Protein AF-A0A932F7A0-F1 (afdb_monomer_lite)

Sequence (334 aa):
MNNFLSCELRLVKACESVGEVELGQPLLFQYWSDQLAVFEEPTIFLHEKLVAVGRAPSKHTWEAAGYDLLTWFQWCQLTGIDWRDATEADRQQFADDYAASASDAKTINRKLTIARRFYDFCRNEGWYHRDIGRSREEWRVGNRPLDEDALAHTRTTGTTKEKDPLLRKVGRNVVVRPLQLAQVRKLLNIAGERVESERRGKKKRGAKPTTALFLGHPGSKAAGKPISRSAVQKMFELACRQSGIVEEFEVADLETGKTHIKTVAAHSFHDLRHNCAVLTYHAEKANGNPEPWKIVQVKLGHKSVKVTMDTYLAHVEIFGEKQGLTDIRRLIGL

Foldseek 3Di:
DQDLLQWDKDWDFACPDDDLHHHLAIWIWTHHPPDIDTPPLVSVCLSPVAPPPPVHDDSVVSVLLNVLVSVLSVLCSVVVHDLQRDAVVNLLVQLVVCVVVVHDLVSSLSSSVSSLSSQVVCVVVVNHDYHRNVDWDWDFAQQDPCVVPVCSVVDPGGDTDTDDPSRDDDDDPPPPDPQDLVNLVVVQCVPVQLVLLLVLCCVPPNADQDSASDFDGNPDPGRNHHDDPVNVFVVVFVVQVVVVQWDWDWDQDPVPRDTDIDITHVDTPVVVLLVVLLVQLVVCVVVVNPCSLVVSCVVSVPPDSCCSCVVRVVCNVVPDPDDDDDPVCVVVVD

Radius of gyration: 32.28 Å; chains: 1; bounding box: 67×61×103 Å

Structure (mmCIF, N/CA/C/O backbone):
data_AF-A0A932F7A0-F1
#
_entry.id   AF-A0A932F7A0-F1
#
loop_
_atom_site.group_PDB
_atom_site.id
_atom_site.type_symbol
_atom_site.label_atom_id
_atom_site.label_alt_id
_atom_site.label_comp_id
_atom_site.label_asym_id
_atom_site.label_entity_id
_atom_site.label_seq_id
_atom_site.pdbx_PDB_ins_code
_atom_site.Cartn_x
_atom_site.Cartn_y
_atom_site.Cartn_z
_atom_site.occupancy
_atom_site.B_iso_or_equiv
_atom_site.auth_seq_id
_atom_site.auth_comp_id
_atom_site.auth_asym_id
_atom_site.auth_atom_id
_atom_site.pdbx_PDB_model_num
ATOM 1 N N . MET A 1 1 ? -24.171 9.032 36.810 1.00 61.62 1 MET A N 1
ATOM 2 C CA . MET A 1 1 ? -24.800 8.029 35.924 1.00 61.62 1 MET A CA 1
ATOM 3 C C . MET A 1 1 ? -23.682 7.366 35.155 1.00 61.62 1 MET A C 1
ATOM 5 O O . MET A 1 1 ? -22.874 8.099 34.602 1.00 61.62 1 MET A O 1
ATOM 9 N N . ASN A 1 2 ? -23.623 6.036 35.154 1.00 79.00 2 ASN A N 1
ATOM 10 C CA . ASN A 1 2 ? -22.614 5.291 34.405 1.00 79.00 2 ASN A CA 1
ATOM 11 C C . ASN A 1 2 ? -22.942 5.411 32.916 1.00 79.00 2 ASN A C 1
ATOM 13 O O . ASN A 1 2 ? -23.883 4.790 32.430 1.00 79.00 2 ASN A O 1
ATOM 17 N N . ASN A 1 3 ? -22.232 6.294 32.216 1.00 87.81 3 ASN A N 1
ATOM 18 C CA . ASN A 1 3 ? -22.373 6.483 30.777 1.00 87.81 3 ASN A CA 1
ATOM 19 C C . ASN A 1 3 ? -20.998 6.479 30.098 1.00 87.81 3 ASN A C 1
ATOM 21 O O . ASN A 1 3 ? -19.960 6.430 30.763 1.00 87.81 3 ASN A O 1
ATOM 25 N N . PHE A 1 4 ? -21.006 6.514 28.766 1.00 91.88 4 PHE A N 1
ATOM 26 C CA . PHE A 1 4 ? -19.796 6.500 27.949 1.00 91.88 4 PHE A CA 1
ATOM 27 C C . PHE A 1 4 ? -18.838 7.650 28.297 1.00 91.88 4 PHE A C 1
ATOM 29 O O . PHE A 1 4 ? -17.635 7.431 28.407 1.00 91.88 4 PHE A O 1
ATOM 36 N N . LEU A 1 5 ? -19.353 8.859 28.526 1.00 93.00 5 LEU A N 1
ATOM 37 C CA . LEU A 1 5 ? -18.534 10.041 28.818 1.00 93.00 5 LEU A CA 1
ATOM 38 C C . LEU A 1 5 ? -17.881 9.999 30.205 1.00 93.00 5 LEU A C 1
ATOM 40 O O . LEU A 1 5 ? -16.867 10.653 30.422 1.00 93.00 5 LEU A O 1
ATOM 44 N N . SER A 1 6 ? -18.444 9.235 31.141 1.00 90.81 6 SER A N 1
ATOM 45 C CA . SER A 1 6 ? -17.959 9.142 32.519 1.00 90.81 6 SER A CA 1
ATOM 46 C C . SER A 1 6 ? -17.090 7.910 32.797 1.00 90.81 6 SER A C 1
ATOM 48 O O . SER A 1 6 ? -16.739 7.683 33.954 1.00 90.81 6 SER A O 1
ATOM 50 N N . CYS A 1 7 ? -16.809 7.077 31.790 1.00 92.56 7 CYS A N 1
ATOM 51 C CA . CYS A 1 7 ? -16.018 5.853 31.944 1.00 92.56 7 CYS A CA 1
ATOM 52 C C . CYS A 1 7 ? -14.572 6.032 31.466 1.00 92.56 7 CYS A C 1
ATOM 54 O O . CYS A 1 7 ? -14.290 6.828 30.574 1.00 92.56 7 CYS A O 1
ATOM 56 N N . GLU A 1 8 ? -13.646 5.248 32.008 1.00 92.94 8 GLU A N 1
ATOM 57 C CA . GLU A 1 8 ? -12.323 5.062 31.421 1.00 92.94 8 GLU A CA 1
ATOM 58 C C . GLU A 1 8 ? -12.372 3.898 30.422 1.00 92.94 8 GLU A C 1
ATOM 60 O O . GLU A 1 8 ? -12.792 2.788 30.754 1.00 92.94 8 GLU A O 1
ATOM 65 N N . LEU A 1 9 ? -11.925 4.139 29.190 1.00 93.12 9 LEU A N 1
ATOM 66 C CA . LEU A 1 9 ? -11.851 3.108 28.159 1.00 93.12 9 LEU A CA 1
ATOM 67 C C . LEU A 1 9 ? -10.489 2.429 28.165 1.00 93.12 9 LEU A C 1
ATOM 69 O O . LEU A 1 9 ? -9.454 3.094 28.068 1.00 93.12 9 LEU A O 1
ATOM 73 N N . ARG A 1 10 ? -10.482 1.094 28.183 1.00 93.25 10 ARG A N 1
ATOM 74 C CA . ARG A 1 10 ? -9.251 0.307 28.031 1.00 93.25 10 ARG A CA 1
ATOM 75 C C . ARG A 1 10 ? -9.413 -0.792 26.997 1.00 93.25 10 ARG A C 1
ATOM 77 O O . ARG A 1 10 ? -10.468 -1.411 26.884 1.00 93.25 10 ARG A O 1
ATOM 84 N N . LEU A 1 11 ? -8.329 -1.049 26.271 1.00 93.50 11 LEU A N 1
ATOM 85 C CA . LEU A 1 11 ? -8.202 -2.196 25.382 1.00 93.50 11 LEU A CA 1
ATOM 86 C C . LEU A 1 11 ? -7.403 -3.290 26.086 1.00 93.50 11 LEU A C 1
ATOM 88 O O . LEU A 1 11 ? -6.285 -3.055 26.545 1.00 93.50 11 LEU A O 1
ATOM 92 N N . VAL A 1 12 ? -7.968 -4.490 26.126 1.00 93.00 12 VAL A N 1
ATOM 93 C CA . VAL A 1 12 ? -7.348 -5.694 26.682 1.00 93.00 12 VAL A CA 1
ATOM 94 C C . VAL A 1 12 ? -7.232 -6.732 25.575 1.00 93.00 12 VAL A C 1
ATOM 96 O O . VAL A 1 12 ? -8.111 -6.850 24.726 1.00 93.00 12 VAL A O 1
ATOM 99 N N . LYS A 1 13 ? -6.130 -7.481 25.556 1.00 91.56 13 LYS A N 1
ATOM 100 C CA . LYS A 1 13 ? -5.923 -8.564 24.589 1.00 91.56 13 LYS A CA 1
ATOM 101 C C . LYS A 1 13 ? -6.265 -9.897 25.233 1.00 91.56 13 LYS A C 1
ATOM 103 O O . LYS A 1 13 ? -5.803 -10.165 26.340 1.00 91.56 13 LYS A O 1
ATOM 108 N N . ALA A 1 14 ? -7.008 -10.735 24.520 1.00 89.50 14 ALA A N 1
ATOM 109 C CA . ALA A 1 14 ? -7.288 -12.094 24.962 1.00 89.50 14 ALA A CA 1
ATOM 110 C C . ALA A 1 14 ? -5.982 -12.895 25.114 1.00 89.50 14 ALA A C 1
ATOM 112 O O . ALA A 1 14 ? -5.184 -12.981 24.175 1.00 89.50 14 ALA A O 1
ATOM 113 N N . CYS A 1 15 ? -5.750 -13.455 26.301 1.00 87.88 15 CYS A N 1
ATOM 114 C CA . CYS A 1 15 ? -4.578 -14.278 26.618 1.00 87.88 15 CYS A CA 1
ATOM 115 C C . CYS A 1 15 ? -4.766 -15.764 26.273 1.00 87.88 15 CYS A C 1
ATOM 117 O O . CYS A 1 15 ? -3.782 -16.496 26.191 1.00 87.88 15 CYS A O 1
ATOM 119 N N . GLU A 1 16 ? -6.002 -16.182 26.021 1.00 86.25 16 GLU A N 1
ATOM 120 C CA . GLU A 1 16 ? -6.410 -17.526 25.619 1.00 86.25 16 GLU A CA 1
ATOM 121 C C . GLU A 1 16 ? -7.639 -17.436 24.704 1.00 86.25 16 GLU A C 1
ATOM 123 O O . GLU A 1 16 ? -8.304 -16.398 24.662 1.00 86.25 16 GLU A O 1
ATOM 128 N N . SER A 1 17 ? -7.911 -18.498 23.941 1.00 85.19 17 SER A N 1
ATOM 129 C CA . SER A 1 17 ? -9.148 -18.593 23.162 1.00 85.19 17 SER A CA 1
ATOM 130 C C . SER A 1 17 ? -10.265 -19.134 24.056 1.00 85.19 17 SER A C 1
ATOM 132 O O . SER A 1 17 ? -10.130 -20.228 24.605 1.00 85.19 17 SER A O 1
ATOM 134 N N . VAL A 1 18 ? -11.359 -18.383 24.203 1.00 81.25 18 VAL A N 1
ATOM 135 C CA . VAL A 1 18 ? -12.501 -18.744 25.061 1.00 81.25 18 VAL A CA 1
ATOM 136 C C . VAL A 1 18 ? -13.800 -18.445 24.326 1.00 81.25 18 VAL A C 1
ATOM 138 O O . VAL A 1 18 ? -14.084 -17.294 23.997 1.00 81.25 18 VAL A O 1
ATOM 141 N N . GLY A 1 19 ? -14.607 -19.482 24.087 1.00 83.50 19 GLY A N 1
ATOM 142 C CA . GLY A 1 19 ? -15.845 -19.358 23.317 1.00 83.50 19 GLY A CA 1
ATOM 143 C C . GLY A 1 19 ? -15.566 -18.847 21.903 1.00 83.50 19 GLY A C 1
ATOM 144 O O . GLY A 1 19 ? -14.828 -19.479 21.154 1.00 83.50 19 GLY A O 1
ATOM 145 N N . GLU A 1 20 ? -16.140 -17.695 21.563 1.00 81.00 20 GLU A N 1
ATOM 146 C CA . GLU A 1 20 ? -15.945 -17.018 20.272 1.00 81.00 20 GLU A CA 1
ATOM 147 C C . GLU A 1 20 ? -14.717 -16.087 20.256 1.00 81.00 20 GLU A C 1
ATOM 149 O O . GLU A 1 20 ? -14.352 -15.548 19.215 1.00 81.00 20 GLU A O 1
ATOM 154 N N . VAL A 1 21 ? -14.046 -15.878 21.394 1.00 84.62 21 VAL A N 1
ATOM 155 C CA . VAL A 1 21 ? -12.878 -14.992 21.480 1.00 84.62 21 VAL A CA 1
ATOM 156 C C . VAL A 1 21 ? -11.611 -15.739 21.081 1.00 84.62 21 VAL A C 1
ATOM 158 O O . VAL A 1 21 ? -11.278 -16.771 21.661 1.00 84.62 21 VAL A O 1
ATOM 161 N N . GLU A 1 22 ? -10.858 -15.175 20.136 1.00 86.12 22 GLU A N 1
ATOM 162 C CA . GLU A 1 22 ? -9.590 -15.740 19.665 1.00 86.12 22 GLU A CA 1
ATOM 163 C C . GLU A 1 22 ? -8.367 -15.205 20.422 1.00 86.12 22 GLU A C 1
ATOM 165 O O . GLU A 1 22 ? -8.306 -14.041 20.824 1.00 86.12 22 GLU A O 1
ATOM 170 N N . LEU A 1 23 ? -7.318 -16.026 20.534 1.00 87.56 23 LEU A N 1
ATOM 171 C CA . LEU A 1 23 ? -6.057 -15.649 21.175 1.00 87.56 23 LEU A CA 1
ATOM 172 C C . LEU A 1 23 ? -5.428 -14.391 20.542 1.00 87.56 23 LEU A C 1
ATOM 174 O O . LEU A 1 23 ? -4.914 -14.416 19.414 1.00 87.56 23 LEU A O 1
ATOM 178 N N . GLY A 1 24 ? -5.313 -13.327 21.338 1.00 87.38 24 GLY A N 1
ATOM 179 C CA . GLY A 1 24 ? -4.775 -12.027 20.938 1.00 87.38 24 GLY A CA 1
ATOM 180 C C . GLY A 1 24 ? -5.813 -11.064 20.358 1.00 87.38 24 GLY A C 1
ATOM 181 O O . GLY A 1 24 ? -5.429 -9.985 19.905 1.00 87.38 24 GLY A O 1
ATOM 182 N N . GLN A 1 25 ? -7.099 -11.425 20.366 1.00 90.38 25 GLN A N 1
ATOM 183 C CA . GLN A 1 25 ? -8.187 -10.534 19.978 1.00 90.38 25 GLN A CA 1
ATOM 184 C C . GLN A 1 25 ? -8.231 -9.301 20.901 1.00 90.38 25 GLN A C 1
ATOM 186 O O . GLN A 1 25 ? -8.188 -9.452 22.126 1.00 90.38 25 GLN A O 1
ATOM 191 N N . PRO A 1 26 ? -8.310 -8.081 20.340 1.00 93.00 26 PRO A N 1
ATOM 192 C CA . PRO A 1 26 ? -8.554 -6.873 21.117 1.00 93.00 26 PRO A CA 1
ATOM 193 C C . PRO A 1 26 ? -10.015 -6.809 21.582 1.00 93.00 26 PRO A C 1
ATOM 195 O O . PRO A 1 26 ? -10.937 -6.943 20.781 1.00 93.00 26 PRO A O 1
ATOM 198 N N . LEU A 1 27 ? -10.204 -6.555 22.872 1.00 93.81 27 LEU A N 1
ATOM 199 C CA . LEU A 1 27 ? -11.486 -6.372 23.547 1.00 93.81 27 LEU A CA 1
ATOM 200 C C . LEU A 1 27 ? -11.491 -4.981 24.189 1.00 93.81 27 LEU A C 1
ATOM 202 O O . LEU A 1 27 ? -10.492 -4.594 24.803 1.00 93.81 27 LEU A O 1
ATOM 206 N N . LEU A 1 28 ? -12.580 -4.222 24.052 1.00 95.00 28 LEU A N 1
ATOM 207 C CA . LEU A 1 28 ? -12.715 -2.916 24.700 1.00 95.00 28 LEU A CA 1
ATOM 208 C C . LEU A 1 28 ? -13.597 -3.029 25.942 1.00 95.00 28 LEU A C 1
ATOM 210 O O . LEU A 1 28 ? -14.609 -3.722 25.937 1.00 95.00 28 LEU A O 1
ATOM 214 N N . PHE A 1 29 ? -13.221 -2.309 26.993 1.00 95.38 29 PHE A N 1
ATOM 215 C CA . PHE A 1 29 ? -13.913 -2.291 28.277 1.00 95.38 29 PHE A CA 1
ATOM 216 C C . PHE A 1 29 ? -14.149 -0.858 28.750 1.00 95.38 29 PHE A C 1
ATOM 218 O O . PHE A 1 29 ? -13.314 0.022 28.524 1.00 95.38 29 PHE A O 1
ATOM 225 N N . GLN A 1 30 ? -15.273 -0.664 29.433 1.00 95.19 30 GLN A N 1
ATOM 226 C CA . GLN A 1 30 ? -15.668 0.561 30.115 1.00 95.19 30 GLN A CA 1
ATOM 227 C C . GLN A 1 30 ? -15.483 0.367 31.623 1.00 95.19 30 GLN A C 1
ATOM 229 O O . GLN A 1 30 ? -16.074 -0.537 32.218 1.00 95.19 30 GLN A O 1
ATOM 234 N N . TYR A 1 31 ? -14.646 1.207 32.229 1.00 93.94 31 TYR A N 1
ATOM 235 C CA . TYR A 1 31 ? -14.359 1.208 33.660 1.00 93.94 31 TYR A CA 1
ATOM 236 C C . TYR A 1 31 ? -15.014 2.426 34.312 1.00 93.94 31 TYR A C 1
ATOM 238 O O . TYR A 1 31 ? -14.704 3.565 33.971 1.00 93.94 31 TYR A O 1
ATOM 246 N N . TRP A 1 32 ? -15.885 2.189 35.282 1.00 93.00 32 TRP A N 1
ATOM 247 C CA . TRP A 1 32 ? -16.351 3.196 36.231 1.00 93.00 32 TRP A CA 1
ATOM 248 C C . TRP A 1 32 ? -15.710 2.932 37.596 1.00 93.00 32 TRP A C 1
ATOM 250 O O . TRP A 1 32 ? -15.047 1.916 37.803 1.00 93.00 32 TRP A O 1
ATOM 260 N N . SER A 1 33 ? -15.900 3.845 38.548 1.00 87.56 33 SER A N 1
ATOM 261 C CA . SER A 1 33 ? -15.360 3.693 39.906 1.00 87.56 33 SER A CA 1
ATOM 262 C C . SER A 1 33 ? -15.864 2.440 40.633 1.00 87.56 33 SER A C 1
ATOM 264 O O . SER A 1 33 ? -15.182 1.931 41.515 1.00 87.56 33 SER A O 1
ATOM 266 N N . ASP A 1 34 ? -17.055 1.962 40.280 1.00 89.81 34 ASP A N 1
ATOM 267 C CA . ASP A 1 34 ? -17.793 0.894 40.956 1.00 89.81 34 ASP A CA 1
ATOM 268 C C . ASP A 1 34 ? -18.165 -0.281 40.036 1.00 89.81 34 ASP A C 1
ATOM 270 O O . ASP A 1 34 ? -18.631 -1.315 40.514 1.00 89.81 34 ASP A O 1
ATOM 274 N N . GLN A 1 35 ? -17.955 -0.147 38.725 1.00 90.94 35 GLN A N 1
ATOM 275 C CA . GLN A 1 35 ? -18.424 -1.105 37.730 1.00 90.94 35 GLN A CA 1
ATOM 276 C C . GLN A 1 35 ? -17.414 -1.283 36.594 1.00 90.94 35 GLN A C 1
ATOM 278 O O . GLN A 1 35 ? -16.737 -0.348 36.175 1.00 90.94 35 GLN A O 1
ATOM 283 N N . LEU A 1 36 ? -17.367 -2.497 36.052 1.00 91.69 36 LEU A N 1
ATOM 284 C CA . LEU A 1 36 ? -16.679 -2.838 34.813 1.00 91.69 36 LEU A CA 1
ATOM 285 C C . LEU A 1 36 ? -17.697 -3.458 33.858 1.00 91.69 36 LEU A C 1
ATOM 287 O O . LEU A 1 36 ? -18.417 -4.377 34.249 1.00 91.69 36 LEU A O 1
ATOM 291 N N . ALA A 1 37 ? -17.731 -2.993 32.614 1.00 93.62 37 ALA A N 1
ATOM 292 C CA . ALA A 1 37 ? -18.502 -3.632 31.554 1.00 93.62 37 ALA A CA 1
ATOM 293 C C . ALA A 1 37 ? -17.671 -3.769 30.278 1.00 93.62 37 ALA A C 1
ATOM 295 O O . ALA A 1 37 ? -16.748 -2.992 30.023 1.00 93.62 37 ALA A O 1
ATOM 296 N N . VAL A 1 38 ? -18.005 -4.768 29.464 1.00 92.75 38 VAL A N 1
ATOM 297 C CA . VAL A 1 38 ? -17.485 -4.862 28.098 1.00 92.75 38 VAL A CA 1
ATOM 298 C C . VAL A 1 38 ? -18.098 -3.726 27.286 1.00 92.75 38 VAL A C 1
ATOM 300 O O . VAL A 1 38 ? -19.292 -3.460 27.384 1.00 92.75 38 VAL A O 1
ATOM 303 N N . PHE A 1 39 ? -17.287 -3.063 26.467 1.00 95.38 39 PHE A N 1
ATOM 304 C CA . PHE A 1 39 ? -17.810 -2.182 25.435 1.00 95.38 39 PHE A CA 1
ATOM 305 C C . PHE A 1 39 ? -18.223 -3.057 24.249 1.00 95.38 39 PHE A C 1
ATOM 307 O O . PHE A 1 39 ? -17.388 -3.429 23.416 1.00 95.38 39 PHE A O 1
ATOM 314 N N . GLU A 1 40 ? -19.489 -3.461 24.242 1.00 93.25 40 GLU A N 1
ATOM 315 C CA . GLU A 1 40 ? -19.999 -4.541 23.396 1.00 93.25 40 GLU A CA 1
ATOM 316 C C . GLU A 1 40 ? -19.855 -4.235 21.905 1.00 93.25 40 GLU A C 1
ATOM 318 O O . GLU A 1 40 ? -19.201 -4.993 21.192 1.00 93.25 40 GLU A O 1
ATOM 323 N N . GLU A 1 41 ? -20.377 -3.105 21.426 1.00 95.44 41 GLU A N 1
ATOM 324 C CA . GLU A 1 41 ? -20.475 -2.832 19.989 1.00 95.44 41 GLU A CA 1
ATOM 325 C C . GLU A 1 41 ? -19.102 -2.770 19.297 1.00 95.44 41 GLU A C 1
ATOM 327 O O . GLU A 1 41 ? -18.918 -3.425 18.262 1.00 95.44 41 GLU A O 1
ATOM 332 N N . PRO A 1 42 ? -18.089 -2.062 19.840 1.00 95.06 42 PRO A N 1
ATOM 333 C CA . PRO A 1 42 ? -16.749 -2.076 19.258 1.00 95.06 42 PRO A CA 1
ATOM 334 C C . PRO A 1 42 ? -16.086 -3.450 19.343 1.00 95.06 42 PRO A C 1
ATOM 336 O O . PRO A 1 42 ? -15.339 -3.826 18.440 1.00 95.06 42 PRO A O 1
ATOM 339 N N . THR A 1 43 ? -16.355 -4.208 20.407 1.00 94.25 43 THR A N 1
ATOM 340 C CA . THR A 1 43 ? -15.785 -5.545 20.601 1.00 94.25 43 THR A CA 1
ATOM 341 C C . THR A 1 43 ? -16.357 -6.546 19.593 1.00 94.25 43 THR A C 1
ATOM 343 O O . THR A 1 43 ? -15.591 -7.279 18.963 1.00 94.25 43 THR A O 1
ATOM 346 N N . ILE A 1 44 ? -17.673 -6.516 19.362 1.00 94.31 44 ILE A N 1
ATOM 347 C CA . ILE A 1 44 ? -18.357 -7.325 18.344 1.00 94.31 44 ILE A CA 1
ATOM 348 C C . ILE A 1 44 ? -17.850 -6.952 16.947 1.00 94.31 44 ILE A C 1
ATOM 350 O O . ILE A 1 44 ? -17.482 -7.828 16.165 1.00 94.31 44 ILE A O 1
ATOM 354 N N . PHE A 1 45 ? -17.731 -5.655 16.643 1.00 94.56 45 PHE A N 1
ATOM 355 C CA . PHE A 1 45 ? -17.180 -5.196 15.366 1.00 94.56 45 PHE A CA 1
ATOM 356 C C . PHE A 1 45 ? -15.778 -5.761 15.094 1.00 94.56 45 PHE A C 1
ATOM 358 O O . PHE A 1 45 ? -15.497 -6.241 13.990 1.00 94.56 45 PHE A O 1
ATOM 365 N N . LEU A 1 46 ? -14.887 -5.693 16.090 1.00 92.38 46 LEU A N 1
ATOM 366 C CA . LEU A 1 46 ? -13.523 -6.207 15.973 1.00 92.38 46 LEU A CA 1
ATOM 367 C C . LEU A 1 46 ? -13.528 -7.720 15.730 1.00 92.38 46 LEU A C 1
ATOM 369 O O . LEU A 1 46 ? -12.792 -8.190 14.859 1.00 92.38 46 LEU A O 1
ATOM 373 N N . HIS A 1 47 ? -14.380 -8.462 16.439 1.00 91.12 47 HIS A N 1
ATOM 374 C CA . HIS A 1 47 ? -14.543 -9.895 16.231 1.00 91.12 47 HIS A CA 1
ATOM 375 C C . HIS A 1 47 ? -15.021 -10.198 14.802 1.00 91.12 47 HIS A C 1
ATOM 377 O O . HIS A 1 47 ? -14.298 -10.802 14.008 1.00 91.12 47 HIS A O 1
ATOM 383 N N . GLU A 1 48 ? -16.196 -9.707 14.422 1.00 90.75 48 GLU A N 1
ATOM 384 C CA . GLU A 1 48 ? -16.846 -10.111 13.177 1.00 90.75 48 GLU A CA 1
ATOM 385 C C . GLU A 1 48 ? -16.144 -9.605 11.919 1.00 90.75 48 GLU A C 1
ATOM 387 O O . GLU A 1 48 ? -16.097 -10.299 10.901 1.00 90.75 48 GLU A O 1
ATOM 392 N N . LYS A 1 49 ? -15.647 -8.362 11.935 1.00 89.44 49 LYS A N 1
ATOM 393 C CA . LYS A 1 49 ? -15.163 -7.700 10.711 1.00 89.44 49 LYS A CA 1
ATOM 394 C C . LYS A 1 49 ? -13.656 -7.809 10.520 1.00 89.44 49 LYS A C 1
ATOM 396 O O . LYS A 1 49 ? -13.162 -7.406 9.457 1.00 89.44 49 LYS A O 1
ATOM 401 N N . LEU A 1 50 ? -12.922 -8.321 11.511 1.00 85.25 50 LEU A N 1
ATOM 402 C CA . LEU A 1 50 ? -11.467 -8.483 11.437 1.00 85.25 50 LEU A CA 1
ATOM 403 C C . LEU A 1 50 ? -10.981 -9.874 11.849 1.00 85.25 50 LEU A C 1
ATO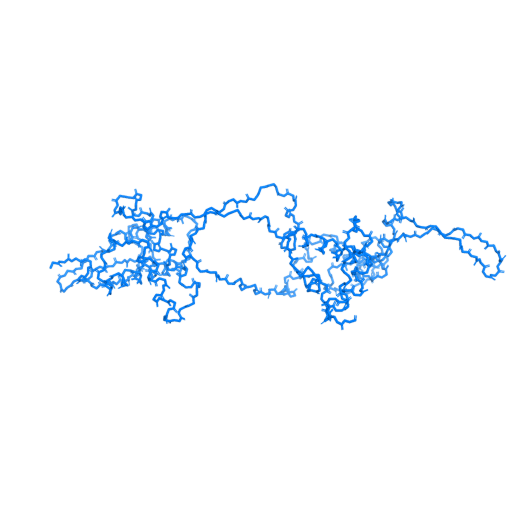M 405 O O . LEU A 1 50 ? -10.087 -10.388 11.176 1.00 85.25 50 LEU A O 1
ATOM 409 N N . VAL A 1 51 ? -11.525 -10.467 12.916 1.00 83.31 51 VAL A N 1
ATOM 410 C CA . VAL A 1 51 ? -11.040 -11.748 13.460 1.00 83.31 51 VAL A CA 1
ATOM 411 C C . VAL A 1 51 ? -11.697 -12.940 12.760 1.00 83.31 51 VAL A C 1
ATOM 413 O O . VAL A 1 51 ? -10.990 -13.771 12.197 1.00 83.31 51 VAL A O 1
ATOM 416 N N . ALA A 1 52 ? -13.030 -12.991 12.711 1.00 81.31 52 ALA A N 1
ATOM 417 C CA . ALA A 1 52 ? -13.797 -14.127 12.188 1.00 81.31 52 ALA A CA 1
ATOM 418 C C . ALA A 1 52 ? -13.744 -14.277 10.652 1.00 81.31 52 ALA A C 1
ATOM 420 O O . ALA A 1 52 ? -14.137 -15.300 10.089 1.00 81.31 52 ALA A O 1
ATOM 421 N N . VAL A 1 53 ? -13.251 -13.266 9.929 1.00 76.25 53 VAL A N 1
ATOM 422 C CA . VAL A 1 53 ? -13.179 -13.303 8.462 1.00 76.25 53 VAL A CA 1
ATOM 423 C C . VAL A 1 53 ? -12.022 -14.205 8.025 1.00 76.25 53 VAL A C 1
ATOM 425 O O . VAL A 1 53 ? -10.868 -13.832 8.181 1.00 76.25 53 VAL A O 1
ATOM 428 N N . GLY A 1 54 ? -12.299 -15.339 7.368 1.00 50.59 54 GLY A N 1
ATOM 429 C CA . GLY A 1 54 ? -11.305 -16.363 6.969 1.00 50.59 54 GLY A CA 1
ATOM 430 C C . GLY A 1 54 ? -10.137 -15.930 6.054 1.00 50.59 54 GLY A C 1
ATOM 431 O O . GLY A 1 54 ? -9.285 -16.744 5.712 1.00 50.59 54 GLY A O 1
ATOM 432 N N . ARG A 1 55 ? -10.054 -14.651 5.663 1.00 54.19 55 ARG A N 1
ATOM 433 C CA . ARG A 1 55 ? -8.864 -14.017 5.054 1.00 54.19 55 ARG A CA 1
ATOM 434 C C . ARG A 1 55 ? -8.102 -13.140 6.064 1.00 54.19 55 ARG A C 1
ATOM 436 O O . ARG A 1 55 ? -7.519 -12.132 5.667 1.00 54.19 55 ARG A O 1
ATOM 443 N N . ALA A 1 56 ? -8.192 -13.476 7.351 1.00 55.00 56 ALA A N 1
ATOM 444 C CA . ALA A 1 56 ? -7.957 -12.557 8.457 1.00 55.00 56 ALA A CA 1
ATOM 445 C C . ALA A 1 56 ? -6.599 -11.830 8.373 1.00 55.00 56 ALA A C 1
ATOM 447 O O . ALA A 1 56 ? -5.569 -12.445 8.073 1.00 55.00 56 ALA A O 1
ATOM 448 N N . PRO A 1 57 ? -6.573 -10.519 8.666 1.00 58.62 57 PRO A N 1
ATOM 449 C CA . PRO A 1 57 ? -5.345 -9.777 8.910 1.00 58.62 57 PRO A CA 1
ATOM 450 C C . PRO A 1 57 ? -4.522 -10.389 10.056 1.00 58.62 57 PRO A C 1
ATOM 452 O O . PRO A 1 57 ? -5.056 -11.086 10.911 1.00 58.62 57 PRO A O 1
ATOM 455 N N . SER A 1 58 ? -3.215 -10.120 10.112 1.00 78.38 58 SER A N 1
ATOM 456 C CA . SER A 1 58 ? -2.370 -10.626 11.205 1.00 78.38 58 SER A CA 1
ATOM 457 C C . SER A 1 58 ? -2.829 -10.099 12.575 1.00 78.38 58 SER A C 1
ATOM 459 O O . SER A 1 58 ? -3.444 -9.034 12.646 1.00 78.38 58 SER A O 1
ATOM 461 N N . LYS A 1 59 ? -2.446 -10.767 13.676 1.00 84.75 59 LYS A N 1
ATOM 462 C CA . LYS A 1 59 ? -2.707 -10.295 15.058 1.00 84.75 59 LYS A CA 1
ATOM 463 C C . LYS A 1 59 ? -2.314 -8.827 15.271 1.00 84.75 59 LYS A C 1
ATOM 465 O O . LYS A 1 59 ? -3.029 -8.074 15.921 1.00 84.75 59 LYS A O 1
ATOM 470 N N . HIS A 1 60 ? -1.223 -8.396 14.634 1.00 81.62 60 HIS A N 1
ATOM 471 C CA . HIS A 1 60 ? -0.788 -6.999 14.641 1.00 81.62 60 HIS A CA 1
ATOM 472 C C . HIS A 1 60 ? -1.819 -6.061 13.991 1.00 81.62 60 HIS A C 1
ATOM 474 O O . HIS A 1 60 ? -1.981 -4.924 14.419 1.00 81.62 60 HIS A O 1
ATOM 480 N N . THR A 1 61 ? -2.506 -6.483 12.931 1.00 84.81 61 THR A N 1
ATOM 481 C CA . THR A 1 61 ? -3.564 -5.670 12.316 1.00 84.81 61 THR A CA 1
ATOM 482 C C . THR A 1 61 ? -4.822 -5.614 13.181 1.00 84.81 61 THR A C 1
ATOM 484 O O . THR A 1 61 ? -5.439 -4.553 13.238 1.00 84.81 61 THR A O 1
ATOM 487 N N . TRP A 1 62 ? -5.178 -6.697 13.881 1.00 89.56 62 TRP A N 1
ATOM 488 C CA . TRP A 1 62 ? -6.272 -6.665 14.860 1.00 89.56 62 TRP A CA 1
ATOM 489 C C . TRP A 1 62 ? -5.981 -5.647 15.961 1.00 89.56 62 TRP A C 1
ATOM 491 O O . TRP A 1 62 ? -6.759 -4.722 16.170 1.00 89.56 62 TRP A O 1
ATOM 501 N N . GLU A 1 63 ? -4.812 -5.760 16.592 1.00 89.38 63 GLU A N 1
ATOM 502 C CA . GLU A 1 63 ? -4.356 -4.849 17.644 1.00 89.38 63 GLU A CA 1
ATOM 503 C C . GLU A 1 63 ? -4.329 -3.392 17.165 1.00 89.38 63 GLU A C 1
ATOM 505 O O . GLU A 1 63 ? -4.864 -2.500 17.820 1.00 89.38 63 GLU A O 1
ATOM 510 N N . ALA A 1 64 ? -3.776 -3.157 15.975 1.00 86.75 64 ALA A N 1
ATOM 511 C CA . ALA A 1 64 ? -3.720 -1.841 15.360 1.00 86.75 64 ALA A CA 1
ATOM 512 C C . ALA A 1 64 ? -5.118 -1.224 15.158 1.00 86.75 64 ALA A C 1
ATOM 514 O O . ALA A 1 64 ? -5.291 -0.031 15.410 1.00 86.75 64 ALA A O 1
ATOM 515 N N . ALA A 1 65 ? -6.105 -2.021 14.737 1.00 90.88 65 ALA A N 1
ATOM 516 C CA . ALA A 1 65 ? -7.488 -1.580 14.571 1.00 90.88 65 ALA A CA 1
ATOM 517 C C . ALA A 1 65 ? -8.186 -1.312 15.912 1.00 90.88 65 ALA A C 1
ATOM 519 O O . ALA A 1 65 ? -8.891 -0.313 16.041 1.00 90.88 65 ALA A O 1
ATOM 520 N N . GLY A 1 66 ? -7.953 -2.160 16.918 1.00 93.12 66 GLY A N 1
ATOM 521 C CA . GLY A 1 66 ? -8.485 -1.958 18.264 1.00 93.12 66 GLY A CA 1
ATOM 522 C C . GLY A 1 66 ? -7.972 -0.662 18.896 1.00 93.12 66 GLY A C 1
ATOM 523 O O . GLY A 1 66 ? -8.766 0.133 19.394 1.00 93.12 66 GLY A O 1
ATOM 524 N N . TYR A 1 67 ? -6.665 -0.391 18.807 1.00 91.31 67 TYR A N 1
ATOM 525 C CA . TYR A 1 67 ? -6.101 0.872 19.294 1.00 91.31 67 TYR A CA 1
ATOM 526 C C . TYR A 1 67 ? -6.614 2.084 18.524 1.00 91.31 67 TYR A C 1
ATOM 528 O O . TYR A 1 67 ? -6.812 3.141 19.118 1.00 91.31 67 TYR A O 1
ATOM 536 N N . ASP A 1 68 ? -6.832 1.966 17.216 1.00 91.56 68 ASP A N 1
ATOM 537 C CA . ASP A 1 68 ? -7.389 3.063 16.427 1.00 91.56 68 ASP A CA 1
ATOM 538 C C . ASP A 1 68 ? -8.832 3.395 16.821 1.00 91.56 68 ASP A C 1
ATOM 540 O O . ASP A 1 68 ? -9.163 4.576 16.910 1.00 91.56 68 ASP A O 1
ATOM 544 N N . LEU A 1 69 ? -9.659 2.387 17.117 1.00 95.12 69 LEU A N 1
ATOM 545 C CA . LEU A 1 69 ? -10.998 2.606 17.666 1.00 95.12 69 LEU A CA 1
ATOM 546 C C . LEU A 1 69 ? -10.951 3.200 19.070 1.00 95.12 69 LEU A C 1
ATOM 548 O O . LEU A 1 69 ? -11.637 4.184 19.327 1.00 95.12 69 LEU A O 1
ATOM 552 N N . LEU A 1 70 ? -10.109 2.660 19.956 1.00 93.06 70 LEU A N 1
ATOM 553 C CA . LEU A 1 70 ? -9.919 3.222 21.294 1.00 93.06 70 LEU A CA 1
ATOM 554 C C . LEU A 1 70 ? -9.530 4.704 21.215 1.00 93.06 70 LEU A C 1
ATOM 556 O O . LEU A 1 70 ? -10.098 5.529 21.919 1.00 93.06 70 LEU A O 1
ATOM 560 N N . THR A 1 71 ? -8.612 5.037 20.305 1.00 91.50 71 THR A N 1
ATOM 561 C CA . THR A 1 71 ? -8.169 6.414 20.060 1.00 91.50 71 THR A CA 1
ATOM 562 C C . THR A 1 71 ? -9.335 7.324 19.663 1.00 91.50 71 THR A C 1
ATOM 564 O O . THR A 1 71 ? -9.446 8.441 20.160 1.00 91.50 71 THR A O 1
ATOM 567 N N . TRP A 1 72 ? -10.187 6.857 18.747 1.00 93.44 72 TRP A N 1
ATOM 568 C CA . TRP A 1 72 ? -11.368 7.592 18.304 1.00 93.44 72 TRP A CA 1
ATOM 569 C C . TRP A 1 72 ? -12.336 7.841 19.467 1.00 93.44 72 TRP A C 1
ATOM 571 O O . TRP A 1 72 ? -12.722 8.980 19.705 1.00 93.44 72 TRP A O 1
ATOM 581 N N . PHE A 1 73 ? -12.663 6.808 20.249 1.00 96.06 73 PHE A N 1
ATOM 582 C CA . PHE A 1 73 ? -13.575 6.960 21.382 1.00 96.06 73 PHE A CA 1
ATOM 583 C C . PHE A 1 73 ? -13.015 7.855 22.486 1.00 96.06 73 PHE A C 1
ATOM 585 O O . PHE A 1 73 ? -13.752 8.666 23.032 1.00 96.06 73 PHE A O 1
ATOM 592 N N . GLN A 1 74 ? -11.719 7.761 22.786 1.00 88.75 74 GLN A N 1
ATOM 593 C CA . GLN A 1 74 ? -11.069 8.664 23.736 1.00 88.75 74 GLN A CA 1
ATOM 594 C C . GLN A 1 74 ? -11.135 10.116 23.257 1.00 88.75 74 GLN A C 1
ATOM 596 O O . GLN A 1 74 ? -11.380 11.013 24.056 1.00 88.75 74 GLN A O 1
ATOM 601 N N . TRP A 1 75 ? -10.976 10.363 21.955 1.00 93.19 75 TRP A N 1
ATOM 602 C CA . TRP A 1 75 ? -11.179 11.700 21.404 1.00 93.19 75 TRP A CA 1
ATOM 603 C C . TRP A 1 75 ? -12.638 12.169 21.531 1.00 93.19 75 TRP A C 1
ATOM 605 O O . TRP A 1 75 ? -12.866 13.312 21.925 1.00 93.19 75 TRP A O 1
ATOM 615 N N . CYS A 1 76 ? -13.626 11.294 21.302 1.00 92.81 76 CYS A N 1
ATOM 616 C CA . CYS A 1 76 ? -15.037 11.607 21.566 1.00 92.81 76 CYS A CA 1
ATOM 617 C C . CYS A 1 76 ? -15.267 11.970 23.045 1.00 92.81 76 CYS A C 1
ATOM 619 O O . CYS A 1 76 ? -15.911 12.972 23.339 1.00 92.81 76 CYS A O 1
ATOM 621 N N . GLN A 1 77 ? -14.677 11.224 23.986 1.00 91.81 77 GLN A N 1
ATOM 622 C CA . GLN A 1 77 ? -14.764 11.536 25.418 1.00 91.81 77 GLN A CA 1
ATOM 623 C C . GLN A 1 77 ? -14.129 12.892 25.756 1.00 91.81 77 GLN A C 1
ATOM 625 O O . GLN A 1 77 ? -14.730 13.685 26.476 1.00 91.81 77 GLN A O 1
ATOM 630 N N . LEU A 1 78 ? -12.945 13.183 25.207 1.00 88.69 78 LEU A N 1
ATOM 631 C CA . LEU A 1 78 ? -12.240 14.455 25.416 1.00 88.69 78 LEU A CA 1
ATOM 632 C C . LEU A 1 78 ? -13.020 15.660 24.875 1.00 88.69 78 LEU A C 1
ATOM 634 O O . LEU A 1 78 ? -12.944 16.745 25.445 1.00 88.69 78 LEU A O 1
ATOM 638 N N . THR A 1 79 ? -13.767 15.469 23.790 1.00 88.88 79 THR A N 1
ATOM 639 C CA . THR A 1 79 ? -14.608 16.503 23.169 1.00 88.88 79 THR A CA 1
ATOM 640 C C . THR A 1 79 ? -16.028 16.547 23.738 1.00 88.88 79 THR A C 1
ATOM 642 O O . THR A 1 79 ? -16.802 17.432 23.379 1.00 88.88 79 THR A O 1
ATOM 645 N N . GLY A 1 80 ? -16.372 15.640 24.660 1.00 93.56 80 GLY A N 1
ATOM 646 C CA . GLY A 1 80 ? -17.690 15.575 25.294 1.00 93.56 80 GLY A CA 1
ATOM 647 C C . GLY A 1 80 ? -18.800 15.043 24.383 1.00 93.56 80 GLY A C 1
ATOM 648 O O . GLY A 1 80 ? -19.972 15.316 24.630 1.00 93.56 80 GLY A O 1
ATOM 649 N N . ILE A 1 81 ? -18.446 14.301 23.335 1.00 95.31 81 ILE A N 1
ATOM 650 C CA . ILE A 1 81 ? -19.371 13.767 22.333 1.00 95.31 81 ILE A CA 1
ATOM 651 C C . ILE A 1 81 ? -19.649 12.297 22.648 1.00 95.31 81 ILE A C 1
ATOM 653 O O . ILE A 1 81 ? -18.724 11.486 22.727 1.00 95.31 81 ILE A O 1
ATOM 657 N N . ASP A 1 82 ? -20.921 11.924 22.816 1.00 95.38 82 ASP A N 1
ATOM 658 C CA . ASP A 1 82 ? -21.283 10.505 22.854 1.00 95.38 82 ASP A CA 1
ATOM 659 C C . ASP A 1 82 ? -21.053 9.899 21.466 1.00 95.38 82 ASP A C 1
ATOM 661 O O . ASP A 1 82 ? -21.448 10.469 20.447 1.00 95.38 82 ASP A O 1
ATOM 665 N N . TRP A 1 83 ? -20.414 8.733 21.406 1.00 95.44 83 TRP A N 1
ATOM 666 C CA . TRP A 1 83 ? -20.103 8.089 20.134 1.00 95.44 83 TRP A CA 1
ATOM 667 C C . TRP A 1 83 ? -21.357 7.823 19.284 1.00 95.44 83 TRP A C 1
ATOM 669 O O . TRP A 1 83 ? -21.276 7.847 18.059 1.00 95.44 83 TRP A O 1
ATOM 679 N N . ARG A 1 84 ? -22.535 7.624 19.892 1.00 95.06 84 ARG A N 1
ATOM 680 C CA . ARG A 1 84 ? -23.795 7.443 19.147 1.00 95.06 84 ARG A CA 1
ATOM 681 C C . ARG A 1 84 ? -24.290 8.726 18.481 1.00 95.06 84 ARG A C 1
ATOM 683 O O . ARG A 1 84 ? -25.034 8.655 17.501 1.00 95.06 84 ARG A O 1
ATOM 690 N N . ASP A 1 85 ? -23.857 9.877 18.982 1.00 95.62 85 ASP A N 1
ATOM 691 C CA . ASP A 1 85 ? -24.206 11.199 18.466 1.00 95.62 85 ASP A CA 1
ATOM 692 C C . ASP A 1 85 ? -23.137 11.805 17.553 1.00 95.62 85 ASP A C 1
ATOM 694 O O . ASP A 1 85 ? -23.409 12.809 16.898 1.00 95.62 85 ASP A O 1
ATOM 698 N N . ALA A 1 86 ? -21.969 11.169 17.439 1.00 96.25 86 ALA A N 1
ATOM 699 C CA . ALA A 1 86 ? -20.899 11.629 16.568 1.00 96.25 86 ALA A CA 1
ATOM 700 C C . ALA A 1 86 ? -21.331 11.698 15.091 1.00 96.25 86 ALA A C 1
ATOM 702 O O . ALA A 1 86 ? -22.017 10.812 14.562 1.00 96.25 86 ALA A O 1
ATOM 703 N N . THR A 1 87 ? -20.872 12.742 14.412 1.00 95.88 87 THR A N 1
ATOM 704 C CA . THR A 1 87 ? -21.185 13.085 13.023 1.00 95.88 87 THR A CA 1
ATOM 705 C C . THR A 1 87 ? -19.952 13.035 12.122 1.00 95.88 87 THR A C 1
ATOM 707 O O . THR A 1 87 ? -18.809 12.917 12.574 1.00 95.88 87 THR A O 1
ATOM 710 N N . GLU A 1 88 ? -20.163 13.126 10.810 1.00 93.25 88 GLU A N 1
ATOM 711 C CA . GLU A 1 88 ? -19.069 13.208 9.837 1.00 93.25 88 GLU A CA 1
ATOM 712 C C . GLU A 1 88 ? -18.210 14.471 10.053 1.00 93.25 88 GLU A C 1
ATOM 714 O O . GLU A 1 88 ? -17.000 14.435 9.823 1.00 93.25 88 GLU A O 1
ATOM 719 N N . ALA A 1 89 ? -18.803 15.557 10.566 1.00 93.75 89 ALA A N 1
ATOM 720 C CA . ALA A 1 89 ? -18.078 16.767 10.953 1.00 93.75 89 ALA A CA 1
ATOM 721 C C . ALA A 1 89 ? -17.119 16.508 12.126 1.00 93.75 89 ALA A C 1
ATOM 723 O O . ALA A 1 89 ? -15.972 16.949 12.088 1.00 93.75 89 ALA A O 1
ATOM 724 N N . ASP A 1 90 ? -17.537 15.711 13.111 1.00 96.06 90 ASP A N 1
ATOM 725 C CA . ASP A 1 90 ? -16.674 15.310 14.228 1.00 96.06 90 ASP A CA 1
ATOM 726 C C . ASP A 1 90 ? -15.531 14.414 13.735 1.00 96.06 90 ASP A C 1
ATOM 728 O O . ASP A 1 90 ? -14.379 14.559 14.145 1.00 96.06 90 ASP A O 1
ATOM 732 N N . ARG A 1 91 ? -15.813 13.530 12.767 1.00 94.94 91 ARG A N 1
ATOM 733 C CA . ARG A 1 91 ? -14.780 12.711 12.115 1.00 94.94 91 ARG A CA 1
ATOM 734 C C . ARG A 1 91 ? -13.747 13.567 11.374 1.00 94.94 91 ARG A C 1
ATOM 736 O O . ARG A 1 91 ? -12.557 13.239 11.398 1.00 94.94 91 ARG A O 1
ATOM 743 N N . GLN A 1 92 ? -14.182 14.656 10.742 1.00 93.94 92 GLN A N 1
ATOM 744 C CA . GLN A 1 92 ? -13.291 15.636 10.125 1.00 93.94 92 GLN A CA 1
ATOM 745 C C . GLN A 1 92 ? -12.468 16.390 11.180 1.00 93.94 92 GLN A C 1
ATOM 747 O O . GLN A 1 92 ? -11.248 16.464 11.041 1.00 93.94 92 GLN A O 1
ATOM 752 N N . GLN A 1 93 ? -13.089 16.860 12.265 1.00 92.25 93 GLN A N 1
ATOM 753 C CA . GLN A 1 93 ? -12.385 17.567 13.341 1.00 92.25 93 GLN A CA 1
ATOM 754 C C . GLN A 1 93 ? -11.296 16.693 13.978 1.00 92.25 93 GLN A C 1
ATOM 756 O O . GLN A 1 93 ? -10.159 17.131 14.131 1.00 92.25 93 GLN A O 1
ATOM 761 N N . PHE A 1 94 ? -11.589 15.416 14.235 1.00 92.31 94 PHE A N 1
ATOM 762 C CA . PHE A 1 94 ? -10.591 14.440 14.674 1.00 92.31 94 PHE A CA 1
ATOM 763 C C . PHE A 1 94 ? -9.396 14.342 13.716 1.00 92.31 94 PHE A C 1
ATOM 765 O O . PHE A 1 94 ? -8.244 14.270 14.147 1.00 92.31 94 PHE A O 1
ATOM 772 N N . ALA A 1 95 ? -9.645 14.345 12.401 1.00 90.75 95 ALA A N 1
ATOM 773 C CA . ALA A 1 95 ? -8.579 14.311 11.404 1.00 90.75 95 ALA A CA 1
ATOM 774 C C . ALA A 1 95 ? -7.689 15.559 11.456 1.00 90.75 95 ALA A C 1
ATOM 776 O O . ALA A 1 95 ? -6.497 15.466 11.144 1.00 90.75 95 ALA A O 1
ATOM 777 N N . ASP A 1 96 ? -8.266 16.717 11.766 1.00 88.25 96 ASP A N 1
ATOM 778 C CA . ASP A 1 96 ? -7.574 18.002 11.824 1.00 88.25 96 ASP A CA 1
ATOM 779 C C . ASP A 1 96 ? -6.784 18.163 13.126 1.00 88.25 96 ASP A C 1
ATOM 781 O O . ASP A 1 96 ? -5.610 18.534 13.067 1.00 88.25 96 ASP A O 1
ATOM 785 N N . ASP A 1 97 ? -7.332 17.737 14.265 1.00 84.00 97 ASP A N 1
ATOM 786 C CA . ASP A 1 97 ? -6.624 17.711 15.552 1.00 84.00 97 ASP A CA 1
ATOM 787 C C . ASP A 1 97 ? -5.387 16.798 15.499 1.00 84.00 97 ASP A C 1
ATOM 789 O O . ASP A 1 97 ? -4.300 17.146 15.971 1.00 84.00 97 ASP A O 1
ATOM 793 N N . TYR A 1 98 ? -5.510 15.629 14.859 1.00 83.94 98 TYR A N 1
ATOM 794 C CA . TYR A 1 98 ? -4.374 14.725 14.656 1.00 83.94 98 TYR A CA 1
ATOM 795 C C . TYR A 1 98 ? -3.340 15.269 13.667 1.00 83.94 98 TYR A C 1
ATOM 797 O O . TYR A 1 98 ? -2.144 15.002 13.805 1.00 83.94 98 TYR A O 1
ATOM 805 N N . ALA A 1 99 ? -3.771 16.025 12.658 1.00 80.81 99 ALA A N 1
ATOM 806 C CA . ALA A 1 99 ? -2.835 16.694 11.764 1.00 80.81 99 ALA A CA 1
ATOM 807 C C . ALA A 1 99 ? -2.075 17.813 12.496 1.00 80.81 99 ALA A C 1
ATOM 809 O O . ALA A 1 99 ? -0.868 17.956 12.297 1.00 80.81 99 ALA A O 1
ATOM 810 N N . ALA A 1 100 ? -2.750 18.549 13.384 1.00 74.94 100 ALA A N 1
ATOM 811 C CA . ALA A 1 100 ? -2.141 19.583 14.216 1.00 74.94 100 ALA A CA 1
ATOM 812 C C . ALA A 1 100 ? -1.104 19.015 15.203 1.00 74.94 100 ALA A C 1
ATOM 814 O O . ALA A 1 100 ? -0.102 19.671 15.478 1.00 74.94 100 ALA A O 1
ATOM 815 N N . SER A 1 101 ? -1.276 17.772 15.668 1.00 69.00 101 SER A N 1
ATOM 816 C CA . SER A 1 101 ? -0.299 17.068 16.517 1.00 69.00 101 SER A CA 1
ATOM 817 C C . SER A 1 101 ? 0.879 16.436 15.756 1.00 69.00 101 SER A C 1
ATOM 819 O O . SER A 1 101 ? 1.618 15.627 16.318 1.00 69.00 101 SER A O 1
ATOM 821 N N . ALA A 1 102 ? 1.079 16.803 14.484 1.00 70.12 102 ALA A N 1
ATOM 822 C CA . ALA A 1 102 ? 2.137 16.296 13.605 1.00 70.12 102 ALA A CA 1
ATOM 823 C C . ALA A 1 102 ? 2.083 14.776 13.330 1.00 70.12 102 ALA A C 1
ATOM 825 O O . ALA A 1 102 ? 3.100 14.158 13.005 1.00 70.12 102 ALA A O 1
ATOM 826 N N . SER A 1 103 ? 0.897 14.161 13.408 1.00 76.44 103 SER A N 1
ATOM 827 C CA . SER A 1 103 ? 0.719 12.760 13.013 1.00 76.44 103 SER A CA 1
ATOM 828 C C . SER A 1 103 ? 0.829 12.581 11.496 1.00 76.44 103 SER A C 1
ATOM 830 O O . SER A 1 103 ? 0.369 13.410 10.709 1.00 76.44 103 SER A O 1
ATOM 832 N N . ASP A 1 104 ? 1.398 11.458 11.054 1.00 83.19 104 ASP A N 1
ATOM 833 C CA . ASP A 1 104 ? 1.528 11.185 9.626 1.00 83.19 104 ASP A CA 1
ATOM 834 C C . ASP A 1 104 ? 0.165 10.890 8.963 1.00 83.19 104 ASP A C 1
ATOM 836 O O . ASP A 1 104 ? -0.724 10.250 9.535 1.00 83.19 104 ASP A O 1
ATOM 840 N N . ALA A 1 105 ? 0.009 11.316 7.706 1.00 86.19 105 ALA A N 1
ATOM 841 C CA . ALA A 1 105 ? -1.244 11.180 6.963 1.00 86.19 105 ALA A CA 1
ATOM 842 C C . ALA A 1 105 ? -1.709 9.720 6.791 1.00 86.19 105 ALA A C 1
ATOM 844 O O . ALA A 1 105 ? -2.907 9.465 6.667 1.00 86.19 105 ALA A O 1
ATOM 845 N N . LYS A 1 106 ? -0.792 8.743 6.793 1.00 85.06 106 LYS A N 1
ATOM 846 C CA . LYS A 1 106 ? -1.143 7.320 6.690 1.00 85.06 106 LYS A CA 1
ATOM 847 C C . LYS A 1 106 ? -1.755 6.819 8.000 1.00 85.06 106 LYS A C 1
ATOM 849 O O . LYS A 1 106 ? -2.721 6.060 7.949 1.00 85.06 106 LYS A O 1
ATOM 854 N N . THR A 1 107 ? -1.241 7.259 9.143 1.00 82.94 107 THR A N 1
ATOM 855 C CA . THR A 1 107 ? -1.802 6.970 10.467 1.00 82.94 107 THR A CA 1
ATOM 856 C C . THR A 1 107 ? -3.178 7.603 10.635 1.00 82.94 107 THR A C 1
ATOM 858 O O . THR A 1 107 ? -4.105 6.901 11.038 1.00 82.94 107 THR A O 1
ATOM 861 N N . ILE A 1 108 ? -3.348 8.869 10.238 1.00 88.19 108 ILE A N 1
ATOM 862 C CA . ILE A 1 108 ? -4.655 9.549 10.250 1.00 88.19 108 ILE A CA 1
ATOM 863 C C . ILE A 1 108 ? -5.663 8.774 9.392 1.00 88.19 108 ILE A C 1
ATOM 865 O O . ILE A 1 108 ? -6.722 8.380 9.875 1.00 88.19 108 ILE A O 1
ATOM 869 N N . ASN A 1 109 ? -5.300 8.455 8.146 1.00 92.50 109 ASN A N 1
ATOM 870 C CA . ASN A 1 109 ? -6.168 7.705 7.237 1.00 92.50 109 ASN A CA 1
ATOM 871 C C . ASN A 1 109 ? -6.566 6.332 7.788 1.00 92.50 109 ASN A C 1
ATOM 873 O O . ASN A 1 109 ? -7.704 5.902 7.603 1.00 92.50 109 ASN A O 1
ATOM 877 N N . ARG A 1 110 ? -5.641 5.634 8.457 1.00 90.62 110 ARG A N 1
ATOM 878 C CA . ARG A 1 110 ? -5.908 4.331 9.080 1.00 90.62 110 ARG A CA 1
ATOM 879 C C . ARG A 1 110 ? -6.974 4.452 10.175 1.00 90.62 110 ARG A C 1
ATOM 881 O O . ARG A 1 110 ? -7.944 3.695 10.143 1.00 90.62 110 ARG A O 1
ATOM 888 N N . LYS A 1 111 ? -6.846 5.453 11.055 1.00 92.25 111 LYS A N 1
ATOM 889 C CA . LYS A 1 111 ? -7.815 5.750 12.123 1.00 92.25 111 LYS A CA 1
ATOM 890 C C . LYS A 1 111 ? -9.186 6.148 11.567 1.00 92.25 111 LYS A C 1
ATOM 892 O O . LYS A 1 111 ? -10.196 5.568 11.953 1.00 92.25 111 LYS A O 1
ATOM 897 N N . LEU A 1 112 ? -9.225 7.048 10.584 1.00 94.00 112 LEU A N 1
ATOM 898 C CA . LEU A 1 112 ? -10.471 7.460 9.921 1.00 94.00 112 LEU A CA 1
ATOM 899 C C . LEU A 1 112 ? -11.192 6.294 9.241 1.00 94.00 112 LEU A C 1
ATOM 901 O O . LEU A 1 112 ? -12.419 6.203 9.292 1.00 94.00 112 LEU A O 1
ATOM 905 N N . THR A 1 113 ? -10.425 5.400 8.614 1.00 93.06 113 THR A N 1
ATOM 906 C CA . THR A 1 113 ? -10.968 4.224 7.931 1.00 93.06 113 THR A CA 1
ATOM 907 C C . THR A 1 113 ? -11.594 3.253 8.925 1.00 93.06 113 THR A C 1
ATOM 909 O O . THR A 1 113 ? -12.681 2.744 8.656 1.00 93.06 113 THR A O 1
ATOM 912 N N . ILE A 1 114 ? -10.943 2.976 10.064 1.00 94.12 114 ILE A N 1
ATOM 913 C CA . ILE A 1 114 ? -11.518 2.040 11.036 1.00 94.12 114 ILE A CA 1
ATOM 914 C C . ILE A 1 114 ? -12.762 2.620 11.709 1.00 94.12 114 ILE A C 1
ATOM 916 O O . ILE A 1 114 ? -13.752 1.904 11.819 1.00 94.12 114 ILE A O 1
ATOM 920 N N . ALA A 1 115 ? -12.741 3.910 12.070 1.00 95.38 115 ALA A N 1
ATOM 921 C CA . ALA A 1 115 ? -13.884 4.584 12.679 1.00 95.38 115 ALA A CA 1
ATOM 922 C C . ALA A 1 115 ? -15.092 4.526 11.740 1.00 95.38 115 ALA A C 1
ATOM 924 O O . ALA A 1 115 ? -16.166 4.076 12.126 1.00 95.38 115 ALA A O 1
ATOM 925 N N . ARG A 1 116 ? -14.893 4.858 10.459 1.00 94.38 116 ARG A N 1
ATOM 926 C CA . ARG A 1 116 ? -15.949 4.742 9.452 1.00 94.38 116 ARG A CA 1
ATOM 927 C C . ARG A 1 116 ? -16.482 3.317 9.315 1.00 94.38 116 ARG A C 1
ATOM 929 O O . ARG A 1 116 ? -17.692 3.131 9.315 1.00 94.38 116 ARG A O 1
ATOM 936 N N . ARG A 1 117 ? -15.604 2.311 9.206 1.00 93.81 117 ARG A N 1
ATOM 937 C CA . ARG A 1 117 ? -16.028 0.902 9.090 1.00 93.81 117 ARG A CA 1
ATOM 938 C C . ARG A 1 117 ? -16.840 0.446 10.303 1.00 93.81 117 ARG A C 1
ATOM 940 O O . ARG A 1 117 ? -17.764 -0.342 10.128 1.00 93.81 117 ARG A O 1
ATOM 947 N N . PHE A 1 118 ? -16.496 0.930 11.495 1.00 96.31 118 PHE A N 1
ATOM 948 C CA . PHE A 1 118 ? -17.262 0.686 12.712 1.00 96.31 118 PHE A CA 1
ATOM 949 C C . PHE A 1 118 ? -18.658 1.311 12.626 1.00 96.31 118 PHE A C 1
ATOM 951 O O . PHE A 1 118 ? -19.639 0.605 12.820 1.00 96.31 118 PHE A O 1
ATOM 958 N N . TYR A 1 119 ? -18.782 2.583 12.240 1.00 96.31 119 TYR A N 1
ATOM 959 C CA . TYR A 1 119 ? -20.100 3.217 12.099 1.00 96.31 119 TYR A CA 1
ATOM 960 C C . TYR A 1 119 ? -20.946 2.632 10.964 1.00 96.31 119 TYR A C 1
ATOM 962 O O . TYR A 1 119 ? -22.160 2.518 11.118 1.00 96.31 119 TYR A O 1
ATOM 970 N N . ASP A 1 120 ? -20.333 2.215 9.853 1.00 93.56 120 ASP A N 1
ATOM 971 C CA . ASP A 1 120 ? -21.024 1.477 8.789 1.00 93.56 120 ASP A CA 1
ATOM 972 C C . ASP A 1 120 ? -21.597 0.152 9.326 1.00 93.56 120 ASP A C 1
ATOM 974 O O . ASP A 1 120 ? -22.723 -0.215 8.999 1.00 93.56 120 ASP A O 1
ATOM 978 N N . PHE A 1 121 ? -20.851 -0.549 10.187 1.00 94.31 121 PHE A N 1
ATOM 979 C CA . PHE A 1 121 ? -21.332 -1.754 10.860 1.00 94.31 121 PHE A CA 1
ATOM 980 C C . PHE A 1 121 ? -22.462 -1.451 11.848 1.00 94.31 121 PHE A C 1
ATOM 982 O O . PHE A 1 121 ? -23.541 -2.015 11.707 1.00 94.31 121 PHE A O 1
ATOM 989 N N . CYS A 1 122 ? -22.271 -0.506 12.771 1.00 95.25 122 CYS A N 1
ATOM 990 C CA . CYS A 1 122 ? -23.297 -0.114 13.741 1.00 95.25 122 CYS A CA 1
ATOM 991 C C . CYS A 1 122 ? -24.584 0.366 13.067 1.00 95.25 122 CYS A C 1
ATOM 993 O O . CYS A 1 122 ? -25.672 0.160 13.589 1.00 95.25 122 CYS A O 1
ATOM 995 N N . ARG A 1 123 ? -24.486 0.998 11.894 1.00 93.94 123 ARG A N 1
ATOM 996 C CA . ARG A 1 123 ? -25.651 1.388 11.098 1.00 93.94 123 ARG A CA 1
ATOM 997 C C . ARG A 1 123 ? -26.413 0.173 10.570 1.00 93.94 123 ARG A C 1
ATOM 999 O O . ARG A 1 123 ? -27.639 0.183 10.607 1.00 93.94 123 ARG A O 1
ATOM 1006 N N . ASN A 1 124 ? -25.704 -0.847 10.089 1.00 92.81 124 ASN A N 1
ATOM 1007 C CA . ASN A 1 124 ? -26.319 -2.081 9.597 1.00 92.81 124 ASN A CA 1
ATOM 1008 C C . ASN A 1 124 ? -26.978 -2.884 10.730 1.00 92.81 124 ASN A C 1
ATOM 1010 O O . ASN A 1 124 ? -28.042 -3.449 10.511 1.00 92.81 124 ASN A O 1
ATOM 1014 N N . GLU A 1 125 ? -26.393 -2.863 11.931 1.00 93.38 125 GLU A N 1
ATOM 1015 C CA . GLU A 1 125 ? -26.965 -3.479 13.142 1.00 93.38 125 GLU A CA 1
ATOM 1016 C C . GLU A 1 125 ? -28.050 -2.612 13.815 1.00 93.38 125 GLU A C 1
ATOM 1018 O O . GLU A 1 125 ? -28.694 -3.030 14.774 1.00 93.38 125 GLU A O 1
ATOM 1023 N N . GLY A 1 126 ? -28.274 -1.385 13.331 1.00 93.19 126 GLY A N 1
ATOM 1024 C CA . GLY A 1 126 ? -29.271 -0.463 13.881 1.00 93.19 126 GLY A CA 1
ATOM 1025 C C . GLY A 1 126 ? -28.864 0.245 15.181 1.00 93.19 126 GLY A C 1
ATOM 1026 O O . GLY A 1 126 ? -29.706 0.882 15.802 1.00 93.19 126 GLY A O 1
ATOM 1027 N N . TRP A 1 127 ? -27.594 0.188 15.584 1.00 94.50 127 TRP A N 1
ATOM 1028 C CA . TRP A 1 127 ? -27.052 0.854 16.780 1.00 94.50 127 TRP A CA 1
ATOM 1029 C C . TRP A 1 127 ? -26.670 2.324 16.561 1.00 94.50 127 TRP A C 1
ATOM 1031 O O . TRP A 1 127 ? -26.389 3.043 17.520 1.00 94.50 127 TRP A O 1
ATOM 1041 N N . TYR A 1 128 ? -26.619 2.776 15.306 1.00 95.06 128 TYR A N 1
ATOM 1042 C CA . TYR A 1 128 ? -26.216 4.134 14.944 1.00 95.06 128 TYR A CA 1
ATOM 1043 C C . TYR A 1 128 ? -27.070 4.717 13.814 1.00 95.06 128 TYR A C 1
ATOM 1045 O O . TYR A 1 128 ? -27.319 4.068 12.794 1.00 95.06 128 TYR A O 1
ATOM 1053 N N . HIS A 1 129 ? -27.469 5.984 13.962 1.00 92.44 129 HIS A N 1
ATOM 1054 C CA . HIS A 1 129 ? -28.448 6.622 13.072 1.00 92.44 129 HIS A CA 1
ATOM 1055 C C . HIS A 1 129 ? -27.984 7.933 12.416 1.00 92.44 129 HIS A C 1
ATOM 1057 O O . HIS A 1 129 ? -28.696 8.449 11.552 1.00 92.44 129 HIS A O 1
ATOM 1063 N N . ARG A 1 130 ? -26.804 8.473 12.761 1.00 92.81 130 ARG A N 1
ATOM 1064 C CA . ARG A 1 130 ? -26.310 9.755 12.209 1.00 92.81 130 ARG A CA 1
ATOM 1065 C C . ARG A 1 130 ? -25.615 9.569 10.849 1.00 92.81 130 ARG A C 1
ATOM 1067 O O . ARG A 1 130 ? -25.940 8.637 10.108 1.00 92.81 130 ARG A O 1
ATOM 1074 N N . ASP A 1 131 ? -24.722 10.464 10.442 1.00 91.19 131 ASP A N 1
ATOM 1075 C CA . ASP A 1 131 ? -24.255 10.609 9.055 1.00 91.19 131 ASP A CA 1
ATOM 1076 C C . ASP A 1 131 ? -22.853 10.053 8.757 1.00 91.19 131 ASP A C 1
ATOM 1078 O O . ASP A 1 131 ? -22.494 9.996 7.577 1.00 91.19 131 ASP A O 1
ATOM 1082 N N . ILE A 1 132 ? -22.113 9.539 9.752 1.00 89.75 132 ILE A N 1
ATOM 1083 C CA . ILE A 1 132 ? -20.753 9.033 9.515 1.00 89.75 132 ILE A CA 1
ATOM 1084 C C . ILE A 1 132 ? -20.747 7.948 8.432 1.00 89.75 132 ILE A C 1
ATOM 1086 O O . ILE A 1 132 ? -21.488 6.963 8.509 1.00 89.75 132 ILE A O 1
ATOM 1090 N N . GLY A 1 133 ? -19.914 8.135 7.408 1.00 77.38 133 GLY A N 1
ATOM 1091 C CA . GLY A 1 133 ? -19.727 7.188 6.308 1.00 77.38 133 GLY A CA 1
ATOM 1092 C C . GLY A 1 133 ? -20.745 7.272 5.161 1.00 77.38 133 GLY A C 1
ATOM 1093 O O . GLY A 1 133 ? -20.573 6.539 4.178 1.00 77.38 133 GLY A O 1
ATOM 1094 N N . ARG A 1 134 ? -21.746 8.171 5.224 1.00 78.88 134 ARG A N 1
ATOM 1095 C CA . ARG A 1 134 ? -22.742 8.369 4.144 1.00 78.88 134 ARG A CA 1
ATOM 1096 C C . ARG A 1 134 ? -22.163 9.014 2.886 1.00 78.88 134 ARG A C 1
ATOM 1098 O O . ARG A 1 134 ? -22.604 8.687 1.789 1.00 78.88 134 ARG A O 1
ATOM 1105 N N . SER A 1 135 ? -21.189 9.912 3.027 1.00 72.31 135 SER A N 1
ATOM 1106 C CA . SER A 1 135 ? -20.536 10.541 1.877 1.00 72.31 135 SER A CA 1
ATOM 1107 C C . SER A 1 135 ? -19.613 9.534 1.177 1.00 72.31 135 SER A C 1
ATOM 1109 O O . SER A 1 135 ? -18.654 9.016 1.766 1.00 72.31 135 SER A O 1
ATOM 1111 N N . ARG A 1 136 ? -19.931 9.197 -0.077 1.00 71.69 136 ARG A N 1
ATOM 1112 C CA . ARG A 1 136 ? -19.105 8.358 -0.956 1.00 71.69 136 ARG A CA 1
ATOM 1113 C C . ARG A 1 136 ? -18.894 9.098 -2.260 1.00 71.69 136 ARG A C 1
ATOM 1115 O O . ARG A 1 136 ? -19.856 9.424 -2.945 1.00 71.69 136 ARG A O 1
ATOM 1122 N N . GLU A 1 137 ? -17.636 9.337 -2.602 1.00 74.62 137 GLU A N 1
ATOM 1123 C CA . GLU A 1 137 ? -17.288 9.818 -3.931 1.00 74.62 137 GLU A CA 1
ATOM 1124 C C . GLU A 1 137 ? -16.904 8.620 -4.794 1.00 74.62 137 GLU A C 1
ATOM 1126 O O . GLU A 1 137 ? -16.023 7.827 -4.444 1.00 74.62 137 GLU A O 1
ATOM 1131 N N . GLU A 1 138 ? -17.568 8.475 -5.935 1.00 70.38 138 GLU A N 1
ATOM 1132 C CA . GLU A 1 138 ? -17.175 7.497 -6.938 1.00 70.38 138 GLU A CA 1
ATOM 1133 C C . GLU A 1 138 ? -16.024 8.055 -7.770 1.00 70.38 138 GLU A C 1
ATOM 1135 O O . GLU A 1 138 ? -16.157 9.052 -8.478 1.00 70.38 138 GLU A O 1
ATOM 1140 N N . TRP A 1 139 ? -14.876 7.383 -7.716 1.00 56.34 139 TRP A N 1
ATOM 1141 C CA . TRP A 1 139 ? -13.737 7.713 -8.558 1.00 56.34 139 TRP A CA 1
ATOM 1142 C C . TRP A 1 139 ? -13.525 6.617 -9.601 1.00 56.34 139 TRP A C 1
ATOM 1144 O O . TRP A 1 139 ? -13.341 5.438 -9.275 1.00 56.34 139 TRP A O 1
ATOM 1154 N N . ARG A 1 140 ? -13.470 7.003 -10.880 1.00 57.47 140 ARG A N 1
ATOM 1155 C CA . ARG A 1 140 ? -13.053 6.096 -11.955 1.00 57.47 140 ARG A CA 1
ATOM 1156 C C . ARG A 1 140 ? -11.545 5.906 -11.901 1.00 57.47 140 ARG A C 1
ATOM 1158 O O . ARG A 1 140 ? -10.775 6.804 -12.239 1.00 57.47 140 ARG A O 1
ATOM 1165 N N . VAL A 1 141 ? -11.101 4.721 -11.490 1.00 59.16 141 VAL A N 1
ATOM 1166 C CA . VAL A 1 141 ? -9.688 4.362 -11.596 1.00 59.16 141 VAL A CA 1
ATOM 1167 C C . VAL A 1 141 ? -9.401 4.108 -13.071 1.00 59.16 141 VAL A C 1
ATOM 1169 O O . VAL A 1 141 ? -9.819 3.090 -13.622 1.00 59.16 141 VAL A O 1
ATOM 1172 N N . GLY A 1 142 ? -8.713 5.054 -13.714 1.00 56.19 142 GLY A N 1
ATOM 1173 C CA . GLY A 1 142 ? -8.151 4.833 -15.043 1.00 56.19 142 GLY A CA 1
ATOM 1174 C C . GLY A 1 142 ? -7.246 3.600 -15.036 1.00 56.19 142 GLY A C 1
ATOM 1175 O O . GLY A 1 142 ? -6.667 3.255 -13.999 1.00 56.19 142 GLY A O 1
ATOM 1176 N N . ASN A 1 143 ? -7.134 2.920 -16.180 1.00 54.62 143 ASN A N 1
ATOM 1177 C CA . ASN A 1 143 ? -6.185 1.818 -16.320 1.00 54.62 143 ASN A CA 1
ATOM 1178 C C . ASN A 1 143 ? -4.799 2.282 -15.854 1.00 54.62 143 ASN A C 1
ATOM 1180 O O . ASN A 1 143 ? -4.415 3.435 -16.069 1.00 54.62 143 ASN A O 1
ATOM 1184 N N . ARG A 1 144 ? -4.064 1.392 -15.171 1.00 51.50 144 ARG A N 1
ATOM 1185 C CA . ARG A 1 144 ? -2.687 1.701 -14.776 1.00 51.50 144 ARG A CA 1
ATOM 1186 C C . ARG A 1 144 ? -1.914 2.148 -16.022 1.00 51.50 144 ARG A C 1
ATOM 1188 O O . ARG A 1 144 ? -2.144 1.568 -17.086 1.00 51.50 144 ARG A O 1
ATOM 1195 N N . PRO A 1 145 ? -1.022 3.147 -15.907 1.00 53.59 145 PRO A N 1
ATOM 1196 C CA . PRO A 1 145 ? -0.168 3.536 -17.019 1.00 53.59 145 PRO A CA 1
ATOM 1197 C C . PRO A 1 145 ? 0.519 2.302 -17.612 1.00 53.59 145 PRO A C 1
ATOM 1199 O O . PRO A 1 145 ? 0.921 1.411 -16.861 1.00 53.59 145 PRO A O 1
ATOM 1202 N N . LEU A 1 146 ? 0.679 2.261 -18.939 1.00 45.59 146 LEU A N 1
ATOM 1203 C CA . LEU A 1 146 ? 1.363 1.168 -19.653 1.00 45.59 146 LEU A CA 1
ATOM 1204 C C . LEU A 1 146 ? 2.750 0.855 -19.062 1.00 45.59 146 LEU A C 1
ATOM 1206 O O . LEU A 1 146 ? 3.196 -0.289 -19.086 1.00 45.59 146 LEU A O 1
ATOM 1210 N N . ASP A 1 147 ? 3.394 1.868 -18.480 1.00 43.03 147 ASP A N 1
ATOM 1211 C CA . ASP A 1 147 ? 4.705 1.772 -17.840 1.00 43.03 147 ASP A CA 1
ATOM 1212 C C . ASP A 1 147 ? 4.680 1.003 -16.495 1.00 43.03 147 ASP A C 1
ATOM 1214 O O . ASP A 1 147 ? 5.709 0.469 -16.082 1.00 43.03 147 ASP A O 1
ATOM 1218 N N . GLU A 1 148 ? 3.525 0.895 -15.819 1.00 40.59 148 GLU A N 1
ATOM 1219 C CA . GLU A 1 148 ? 3.329 0.081 -14.599 1.00 40.59 148 GLU A CA 1
ATOM 1220 C C . GLU A 1 148 ? 2.698 -1.299 -14.886 1.00 40.59 148 GLU A C 1
ATOM 1222 O O . GLU A 1 148 ? 2.801 -2.207 -14.055 1.00 40.59 148 GLU A O 1
ATOM 1227 N N . ASP A 1 149 ? 2.030 -1.467 -16.030 1.00 46.28 149 ASP A N 1
ATOM 1228 C CA . ASP A 1 149 ? 1.397 -2.720 -16.453 1.00 46.28 149 ASP A CA 1
ATOM 1229 C C . ASP A 1 149 ? 1.434 -2.846 -17.985 1.00 46.28 149 ASP A C 1
ATOM 1231 O O . ASP A 1 149 ? 0.613 -2.274 -18.705 1.00 46.28 149 ASP A O 1
ATOM 1235 N N . ALA A 1 150 ? 2.381 -3.644 -18.486 1.00 48.66 150 ALA A N 1
ATOM 1236 C CA . ALA A 1 150 ? 2.588 -3.868 -19.917 1.00 48.66 150 ALA A CA 1
ATOM 1237 C C . ALA A 1 150 ? 1.366 -4.483 -20.629 1.00 48.66 150 ALA A C 1
ATOM 1239 O O . ALA A 1 150 ? 1.289 -4.433 -21.854 1.00 48.66 150 ALA A O 1
ATOM 1240 N N . LEU A 1 151 ? 0.401 -5.042 -19.887 1.00 51.22 151 LEU A N 1
ATOM 1241 C CA . LEU A 1 151 ? -0.836 -5.619 -20.418 1.00 51.22 151 LEU A CA 1
ATOM 1242 C C . LEU A 1 151 ? -2.057 -4.709 -20.212 1.00 51.22 151 LEU A C 1
ATOM 1244 O O . LEU A 1 151 ? -3.176 -5.127 -20.516 1.00 51.22 151 LEU A O 1
ATOM 1248 N N . ALA A 1 152 ? -1.881 -3.467 -19.747 1.00 53.16 152 ALA A N 1
ATOM 1249 C CA . ALA A 1 152 ? -2.980 -2.532 -19.479 1.00 53.16 152 ALA A CA 1
ATOM 1250 C C . ALA A 1 152 ? -3.902 -2.283 -20.692 1.00 53.16 152 ALA A C 1
ATOM 1252 O O . ALA A 1 152 ? -5.085 -2.004 -20.512 1.00 53.16 152 ALA A O 1
ATOM 1253 N N . HIS A 1 153 ? -3.386 -2.427 -21.918 1.00 55.69 153 HIS A N 1
ATOM 1254 C CA . HIS A 1 153 ? -4.129 -2.272 -23.177 1.00 55.69 153 HIS A CA 1
ATOM 1255 C C . HIS A 1 153 ? -5.024 -3.474 -23.534 1.00 55.69 153 HIS A C 1
ATOM 1257 O O . HIS A 1 153 ? -5.888 -3.359 -24.396 1.00 55.69 153 HIS A O 1
ATOM 1263 N N . THR A 1 154 ? -4.835 -4.624 -22.881 1.00 49.88 154 THR A N 1
ATOM 1264 C CA . THR A 1 154 ? -5.621 -5.849 -23.131 1.00 49.88 154 THR A CA 1
ATOM 1265 C C . THR A 1 154 ? -6.854 -5.964 -22.236 1.00 49.88 154 THR A C 1
ATOM 1267 O O . THR A 1 154 ? -7.683 -6.850 -22.435 1.00 49.88 154 THR A O 1
ATOM 1270 N N . ARG A 1 155 ? -6.991 -5.085 -21.233 1.00 51.66 155 ARG A N 1
ATOM 1271 C CA . ARG A 1 155 ? -8.088 -5.127 -20.263 1.00 51.66 155 ARG A CA 1
ATOM 1272 C C . ARG A 1 155 ? -9.117 -4.056 -20.581 1.00 51.66 155 ARG A C 1
ATOM 1274 O O . ARG A 1 155 ? -8.834 -2.860 -20.514 1.00 51.66 155 ARG A O 1
ATOM 1281 N N . THR A 1 156 ? -10.332 -4.494 -20.872 1.00 46.03 156 THR A N 1
ATOM 1282 C CA . THR A 1 156 ? -11.498 -3.622 -20.956 1.00 46.03 156 THR A CA 1
ATOM 1283 C C . THR A 1 156 ? -11.966 -3.273 -19.542 1.00 46.03 156 THR A C 1
ATOM 1285 O O . THR A 1 156 ? -12.023 -4.144 -18.677 1.00 46.03 156 THR A O 1
ATOM 1288 N N . THR A 1 157 ? -12.369 -2.014 -19.354 1.00 51.12 157 THR A N 1
ATOM 1289 C CA . THR A 1 157 ? -13.039 -1.413 -18.179 1.00 51.12 157 THR A CA 1
ATOM 1290 C C . THR A 1 157 ? -12.142 -0.862 -17.060 1.00 51.12 157 THR A C 1
ATOM 1292 O O . THR A 1 157 ? -11.464 -1.581 -16.328 1.00 51.12 157 THR A O 1
ATOM 1295 N N . GLY A 1 158 ? -12.204 0.466 -16.901 1.00 55.06 158 GLY A N 1
ATOM 1296 C CA . GLY A 1 158 ? -11.775 1.148 -15.686 1.00 55.06 158 GLY A CA 1
ATOM 1297 C C . GLY A 1 158 ? -12.692 0.747 -14.536 1.00 55.06 158 GLY A C 1
ATOM 1298 O O . GLY A 1 158 ? -13.914 0.732 -14.674 1.00 55.06 158 GLY A O 1
ATOM 1299 N N . THR A 1 159 ? -12.103 0.379 -13.406 1.00 57.22 159 THR A N 1
ATOM 1300 C CA . THR A 1 159 ? -12.862 -0.013 -12.219 1.00 57.22 159 THR A CA 1
ATOM 1301 C C . THR A 1 159 ? -13.296 1.252 -11.487 1.00 57.22 159 THR A C 1
ATOM 1303 O O . THR A 1 159 ? -12.450 2.064 -11.103 1.00 57.22 159 THR A O 1
ATOM 1306 N N . THR A 1 160 ? -14.594 1.433 -11.263 1.00 61.41 160 THR A N 1
ATOM 1307 C CA . THR A 1 160 ? -15.061 2.448 -10.311 1.00 61.41 160 THR A CA 1
ATOM 1308 C C . THR A 1 160 ? -14.688 1.979 -8.912 1.00 61.41 160 THR A C 1
ATOM 1310 O O . THR A 1 160 ? -14.970 0.841 -8.535 1.00 61.41 160 THR A O 1
ATOM 1313 N N . LYS A 1 161 ? -13.997 2.829 -8.153 1.00 67.19 161 LYS A N 1
ATOM 1314 C CA . LYS A 1 161 ? -13.748 2.601 -6.732 1.00 67.19 161 LYS A CA 1
ATOM 1315 C C . LYS A 1 161 ? -14.407 3.713 -5.946 1.00 67.19 161 LYS A C 1
ATOM 1317 O O . LYS A 1 161 ? -14.213 4.886 -6.251 1.00 67.19 161 LYS A O 1
ATOM 1322 N N . GLU A 1 162 ? -15.139 3.330 -4.913 1.00 71.94 162 GLU A N 1
ATOM 1323 C CA . GLU A 1 162 ? -15.580 4.277 -3.902 1.00 71.94 162 GLU A CA 1
ATOM 1324 C C . GLU A 1 162 ? -14.363 4.791 -3.134 1.00 71.94 162 GLU A C 1
ATOM 1326 O O . GLU A 1 162 ? -13.478 4.023 -2.732 1.00 71.94 162 GLU A O 1
ATOM 1331 N N . LYS A 1 163 ? -14.314 6.106 -2.945 1.00 76.88 163 LYS A N 1
ATOM 1332 C CA . LYS A 1 163 ? -13.301 6.773 -2.146 1.00 76.88 163 LYS A CA 1
ATOM 1333 C C . LYS A 1 163 ? -13.975 7.522 -1.005 1.00 76.88 163 LYS A C 1
ATOM 1335 O O . LYS A 1 163 ? -15.034 8.126 -1.145 1.00 76.88 163 LYS A O 1
ATOM 1340 N N . ASP A 1 164 ? -13.325 7.460 0.144 1.00 84.69 164 ASP A N 1
ATOM 1341 C CA . ASP A 1 164 ? -13.635 8.299 1.287 1.00 84.69 164 ASP A CA 1
ATOM 1342 C C . ASP A 1 164 ? -13.012 9.696 1.077 1.00 84.69 164 ASP A C 1
ATOM 1344 O O . ASP A 1 164 ? -11.778 9.780 0.966 1.00 84.69 164 ASP A O 1
ATOM 1348 N N . PRO A 1 165 ? -13.821 10.768 0.983 1.00 85.00 165 PRO A N 1
ATOM 1349 C CA . PRO A 1 165 ? -13.323 12.114 0.707 1.00 85.00 165 PRO A CA 1
ATOM 1350 C C . PRO A 1 165 ? -12.448 12.675 1.835 1.00 85.00 165 PRO A C 1
ATOM 1352 O O . PRO A 1 165 ? -11.570 13.490 1.556 1.00 85.00 165 PRO A O 1
ATOM 1355 N N . LEU A 1 166 ? -12.605 12.200 3.079 1.00 86.56 166 LEU A N 1
ATOM 1356 C CA . LEU A 1 166 ? -11.808 12.688 4.211 1.00 86.56 166 LEU A CA 1
ATOM 1357 C C . LEU A 1 166 ? -10.377 12.130 4.230 1.00 86.56 166 LEU A C 1
ATOM 1359 O O . LEU A 1 166 ? -9.523 12.607 4.979 1.00 86.56 166 LEU A O 1
ATOM 1363 N N . LEU A 1 167 ? -10.074 11.107 3.421 1.00 86.56 167 LEU A N 1
ATOM 1364 C CA . LEU A 1 167 ? -8.739 10.513 3.409 1.00 86.56 167 LEU A CA 1
ATOM 1365 C C . LEU A 1 167 ? -7.723 11.422 2.710 1.00 86.56 167 LEU A C 1
ATOM 1367 O O . LEU A 1 167 ? -7.821 11.735 1.519 1.00 86.56 167 LEU A O 1
ATOM 1371 N N . ARG A 1 168 ? -6.660 11.757 3.445 1.00 85.56 168 ARG A N 1
ATOM 1372 C CA . ARG A 1 168 ? -5.557 12.610 2.995 1.00 85.56 168 ARG A CA 1
ATOM 1373 C C . ARG A 1 168 ? -4.717 11.907 1.923 1.00 85.56 168 ARG A C 1
ATOM 1375 O O . ARG A 1 168 ? -4.532 10.687 1.939 1.00 85.56 168 ARG A O 1
ATOM 1382 N N . LYS A 1 169 ? -4.156 12.671 0.981 1.00 80.38 169 LYS A N 1
ATOM 1383 C CA . LYS A 1 169 ? -3.290 12.128 -0.079 1.00 80.38 169 LYS A CA 1
ATOM 1384 C C . LYS A 1 169 ? -1.954 11.673 0.515 1.00 80.38 169 LYS A C 1
ATOM 1386 O O . LYS A 1 169 ? -1.191 12.484 1.024 1.00 80.38 169 LYS A O 1
ATOM 1391 N N . VAL A 1 170 ? -1.650 10.381 0.400 1.00 73.88 170 VAL A N 1
ATOM 1392 C CA . VAL A 1 170 ? -0.365 9.802 0.823 1.00 73.88 170 VAL A CA 1
ATOM 1393 C C . VAL A 1 170 ? 0.434 9.417 -0.420 1.00 73.88 170 VAL A C 1
ATOM 1395 O O . VAL A 1 170 ? -0.074 8.715 -1.297 1.00 73.88 170 VAL A O 1
ATOM 1398 N N . GLY A 1 171 ? 1.682 9.880 -0.512 1.00 57.31 171 GLY A N 1
ATOM 1399 C CA . GLY A 1 171 ? 2.599 9.458 -1.571 1.00 57.31 171 GLY A CA 1
ATOM 1400 C C . GLY A 1 171 ? 2.880 7.954 -1.497 1.00 57.31 171 GLY A C 1
ATOM 1401 O O . GLY A 1 171 ? 2.985 7.380 -0.412 1.00 57.31 171 GLY A O 1
ATOM 1402 N N . ARG A 1 172 ? 3.007 7.281 -2.647 1.00 52.44 172 ARG A N 1
ATOM 1403 C CA . ARG A 1 172 ? 3.480 5.891 -2.663 1.00 52.44 172 ARG A CA 1
ATOM 1404 C C . ARG A 1 172 ? 4.966 5.886 -2.299 1.00 52.44 172 ARG A C 1
ATOM 1406 O O . ARG A 1 172 ? 5.778 6.391 -3.066 1.00 52.44 172 ARG A O 1
ATOM 1413 N N . ASN A 1 173 ? 5.329 5.238 -1.193 1.00 45.75 173 ASN A N 1
ATOM 1414 C CA . ASN A 1 173 ? 6.715 4.833 -0.950 1.00 45.75 173 ASN A CA 1
ATOM 1415 C C . ASN A 1 173 ? 7.043 3.659 -1.878 1.00 45.75 173 ASN A C 1
ATOM 1417 O O . ASN A 1 173 ? 6.991 2.494 -1.476 1.00 45.75 173 ASN A O 1
ATOM 1421 N N . VAL A 1 174 ? 7.324 3.957 -3.149 1.00 43.34 174 VAL A N 1
ATOM 1422 C CA . VAL A 1 174 ? 7.853 2.971 -4.093 1.00 43.34 174 VAL A CA 1
ATOM 1423 C C . VAL A 1 174 ? 9.300 2.711 -3.695 1.00 43.34 174 VAL A C 1
ATOM 1425 O O . VAL A 1 174 ? 10.236 3.322 -4.199 1.00 43.34 174 VAL A O 1
ATOM 1428 N N . VAL A 1 175 ? 9.484 1.816 -2.727 1.00 42.25 175 VAL A N 1
ATOM 1429 C CA . VAL A 1 175 ? 10.805 1.282 -2.414 1.00 42.25 175 VAL A CA 1
ATOM 1430 C C . VAL A 1 175 ? 11.217 0.450 -3.620 1.00 42.25 175 VAL A C 1
ATOM 1432 O O . VAL A 1 175 ? 10.636 -0.607 -3.872 1.00 42.25 175 VAL A O 1
ATOM 1435 N N . VAL A 1 176 ? 12.191 0.939 -4.385 1.00 45.81 176 VAL A N 1
ATOM 1436 C CA . VAL A 1 176 ? 12.819 0.160 -5.453 1.00 45.81 176 VAL A CA 1
ATOM 1437 C C . VAL A 1 176 ? 13.379 -1.105 -4.807 1.00 45.81 176 VAL A C 1
ATOM 1439 O O . VAL A 1 176 ? 14.252 -1.033 -3.946 1.00 45.81 176 VAL A O 1
ATOM 1442 N N . ARG A 1 177 ? 12.835 -2.268 -5.176 1.00 44.66 177 ARG A N 1
ATOM 1443 C CA . ARG A 1 177 ? 13.300 -3.576 -4.697 1.00 44.66 177 ARG A CA 1
ATOM 1444 C C . ARG A 1 177 ? 14.174 -4.201 -5.779 1.00 44.66 177 ARG A C 1
ATOM 1446 O O . ARG A 1 177 ? 13.640 -4.908 -6.635 1.00 44.66 177 ARG A O 1
ATOM 1453 N N . PRO A 1 178 ? 15.489 -3.926 -5.798 1.00 51.94 178 PRO A N 1
ATOM 1454 C CA . PRO A 1 178 ? 16.371 -4.575 -6.751 1.00 51.94 178 PRO A CA 1
ATOM 1455 C C . PRO A 1 178 ? 16.325 -6.089 -6.525 1.00 51.94 178 PRO A C 1
ATOM 1457 O O . PRO A 1 178 ? 16.410 -6.565 -5.391 1.00 51.94 178 PRO A O 1
ATOM 1460 N N . LEU A 1 179 ? 16.174 -6.847 -7.610 1.00 53.12 179 LEU A N 1
ATOM 1461 C CA . LEU A 1 179 ? 16.256 -8.302 -7.563 1.00 53.12 179 LEU A CA 1
ATOM 1462 C C . LEU A 1 179 ? 17.634 -8.711 -7.039 1.00 53.12 179 LEU A C 1
ATOM 1464 O O . LEU A 1 179 ? 18.665 -8.348 -7.608 1.00 53.12 179 LEU A O 1
ATOM 1468 N N . GLN A 1 180 ? 17.656 -9.500 -5.967 1.00 65.12 180 GLN A N 1
ATOM 1469 C CA . GLN A 1 18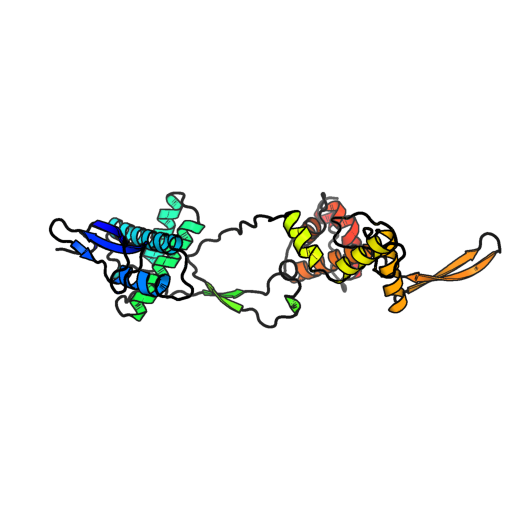0 ? 18.899 -10.055 -5.450 1.00 65.12 180 GLN A CA 1
ATOM 1470 C C . GLN A 1 180 ? 19.445 -11.116 -6.407 1.00 65.12 180 GLN A C 1
ATOM 1472 O O . GLN A 1 180 ? 18.689 -11.840 -7.057 1.00 65.12 180 GLN A O 1
ATOM 1477 N N . LEU A 1 181 ? 20.768 -11.288 -6.441 1.00 63.75 181 LEU A N 1
ATOM 1478 C CA . LEU A 1 181 ? 21.427 -12.235 -7.347 1.00 63.75 181 LEU A CA 1
ATOM 1479 C C . LEU A 1 181 ? 20.888 -13.673 -7.217 1.00 63.75 181 LEU A C 1
ATOM 1481 O O . LEU A 1 181 ? 20.766 -14.384 -8.214 1.00 63.75 181 LEU A O 1
ATOM 1485 N N . ALA A 1 182 ? 20.517 -14.096 -6.006 1.00 65.56 182 ALA A N 1
ATOM 1486 C CA . ALA A 1 182 ? 19.895 -15.398 -5.769 1.00 65.56 182 ALA A CA 1
ATOM 1487 C C . ALA A 1 182 ? 18.506 -15.523 -6.425 1.00 65.56 182 ALA A C 1
ATOM 1489 O O . ALA A 1 182 ? 18.175 -16.571 -6.977 1.00 65.56 182 ALA A O 1
ATOM 1490 N N . GLN A 1 183 ? 17.709 -14.453 -6.402 1.00 66.69 183 GLN A N 1
ATOM 1491 C CA . GLN A 1 183 ? 16.388 -14.399 -7.036 1.00 66.69 183 GLN A CA 1
ATOM 1492 C C . GLN A 1 183 ? 16.519 -14.373 -8.558 1.00 66.69 183 GLN A C 1
ATOM 1494 O O . GLN A 1 183 ? 15.814 -15.114 -9.238 1.00 66.69 183 GLN A O 1
ATOM 1499 N N . VAL A 1 184 ? 17.482 -13.605 -9.082 1.00 68.31 184 VAL A N 1
ATOM 1500 C CA . VAL A 1 184 ? 17.828 -13.616 -10.508 1.00 68.31 184 VAL A CA 1
ATOM 1501 C C . VAL A 1 184 ? 18.169 -15.040 -10.942 1.00 68.31 184 VAL A C 1
ATOM 1503 O O . VAL A 1 184 ? 17.529 -15.561 -11.843 1.00 68.31 184 VAL A O 1
ATOM 1506 N N . ARG A 1 185 ? 19.077 -15.738 -10.249 1.00 66.38 185 ARG A N 1
ATOM 1507 C CA . ARG A 1 185 ? 19.428 -17.136 -10.573 1.00 66.38 185 ARG A CA 1
ATOM 1508 C C . ARG A 1 185 ? 18.217 -18.078 -10.588 1.00 66.38 185 ARG A C 1
ATOM 1510 O O . ARG A 1 185 ? 18.118 -18.902 -11.490 1.00 66.38 185 ARG A O 1
ATOM 1517 N N . LYS A 1 186 ? 17.284 -17.945 -9.637 1.00 72.12 186 LYS A N 1
ATOM 1518 C CA . LYS A 1 186 ? 16.044 -18.745 -9.618 1.00 72.12 186 LYS A CA 1
ATOM 1519 C C . LYS A 1 186 ? 15.171 -18.481 -10.846 1.00 72.12 186 LYS A C 1
ATOM 1521 O O . LYS A 1 186 ? 14.710 -19.432 -11.465 1.00 72.12 186 LYS A O 1
ATOM 1526 N N . LEU A 1 187 ? 14.990 -17.216 -11.224 1.00 68.50 187 LEU A N 1
ATOM 1527 C CA . LEU A 1 187 ? 14.226 -16.843 -12.419 1.00 68.50 187 LEU A CA 1
ATOM 1528 C C . LEU A 1 187 ? 14.897 -17.353 -13.700 1.00 68.50 187 LEU A C 1
ATOM 1530 O O . LEU A 1 187 ? 14.236 -17.904 -14.577 1.00 68.50 187 LEU A O 1
ATOM 1534 N N . LEU A 1 188 ? 16.223 -17.238 -13.779 1.00 66.12 188 LEU A N 1
ATOM 1535 C CA . LEU A 1 188 ? 17.004 -17.707 -14.921 1.00 66.12 188 LEU A CA 1
ATOM 1536 C C . LEU A 1 188 ? 16.937 -19.232 -15.115 1.00 66.12 188 LEU A C 1
ATOM 1538 O O . LEU A 1 188 ? 17.083 -19.687 -16.247 1.00 66.12 188 LEU A O 1
ATOM 1542 N N . ASN A 1 189 ? 16.684 -20.003 -14.051 1.00 65.31 189 ASN A N 1
ATOM 1543 C CA . ASN A 1 189 ? 16.484 -21.456 -14.120 1.00 65.31 189 ASN A CA 1
ATOM 1544 C C . ASN A 1 189 ? 15.101 -21.861 -14.658 1.00 65.31 189 ASN A C 1
ATOM 1546 O O . ASN A 1 189 ? 14.926 -23.005 -15.064 1.00 65.31 189 ASN A O 1
ATOM 1550 N N . ILE A 1 190 ? 14.122 -20.952 -14.651 1.00 68.44 190 ILE A N 1
ATOM 1551 C CA . ILE A 1 190 ? 12.759 -21.201 -15.153 1.00 68.44 190 ILE A CA 1
ATOM 1552 C C . ILE A 1 190 ? 12.627 -20.740 -16.615 1.00 68.44 190 ILE A C 1
ATOM 1554 O O . ILE A 1 190 ? 11.804 -21.260 -17.365 1.00 68.44 190 ILE A O 1
ATOM 1558 N N . ALA A 1 191 ? 13.472 -19.804 -17.058 1.00 68.00 191 ALA A N 1
ATOM 1559 C CA . ALA A 1 191 ? 13.511 -19.320 -18.436 1.00 68.00 191 ALA A CA 1
ATOM 1560 C C . ALA A 1 191 ? 14.064 -20.396 -19.401 1.00 68.00 191 ALA A C 1
ATOM 1562 O O . ALA A 1 191 ? 15.264 -20.447 -19.679 1.00 68.00 191 ALA A O 1
ATOM 1563 N N . GLY A 1 192 ? 13.185 -21.268 -19.908 1.00 69.00 192 GLY A N 1
ATOM 1564 C CA . GLY A 1 192 ? 13.536 -22.495 -20.640 1.00 69.00 192 GLY A CA 1
ATOM 1565 C C . GLY A 1 192 ? 14.515 -22.322 -21.809 1.00 69.00 192 GLY A C 1
ATOM 1566 O O . GLY A 1 192 ? 15.474 -23.087 -21.922 1.00 69.00 192 GLY A O 1
ATOM 1567 N N . GLU A 1 193 ? 14.356 -21.286 -22.639 1.00 75.06 193 GLU A N 1
ATOM 1568 C CA . GLU A 1 193 ? 15.272 -21.018 -23.764 1.00 75.06 193 GLU A CA 1
ATOM 1569 C C . GLU A 1 193 ? 16.705 -20.711 -23.305 1.00 75.06 193 GLU A C 1
ATOM 1571 O O . GLU A 1 193 ? 17.688 -21.103 -23.946 1.00 75.06 193 GLU A O 1
ATOM 1576 N N . ARG A 1 194 ? 16.836 -20.045 -22.153 1.00 79.25 194 ARG A N 1
ATOM 1577 C CA . ARG A 1 194 ? 18.123 -19.709 -21.550 1.00 79.25 194 ARG A CA 1
ATOM 1578 C C . ARG A 1 194 ? 18.807 -20.955 -20.995 1.00 79.25 194 ARG A C 1
ATOM 1580 O O . ARG A 1 194 ? 19.990 -21.159 -21.267 1.00 79.25 194 ARG A O 1
ATOM 1587 N N . VAL A 1 195 ? 18.066 -21.800 -20.276 1.00 80.75 195 VAL A N 1
ATOM 1588 C CA . VAL A 1 195 ? 18.571 -23.074 -19.732 1.00 80.75 195 VAL A CA 1
ATOM 1589 C C . VAL A 1 195 ? 19.076 -23.978 -20.856 1.00 80.75 195 VAL A C 1
ATOM 1591 O O . VAL A 1 195 ? 20.166 -24.547 -20.759 1.00 80.75 195 VAL A O 1
ATOM 1594 N N . GLU A 1 196 ? 18.341 -24.065 -21.967 1.00 83.50 196 GLU A N 1
ATOM 1595 C CA . GLU A 1 196 ? 18.764 -24.856 -23.125 1.00 83.50 196 GLU A CA 1
ATOM 1596 C C . GLU A 1 196 ? 20.016 -24.269 -23.799 1.00 83.50 196 GLU A C 1
ATOM 1598 O O . GLU A 1 196 ? 20.913 -25.015 -24.211 1.00 83.50 196 GLU A O 1
ATOM 1603 N N . SER A 1 197 ? 20.133 -22.939 -23.862 1.00 84.56 197 SER A N 1
ATOM 1604 C CA . SER A 1 197 ? 21.338 -22.270 -24.362 1.00 84.56 197 SER A CA 1
ATOM 1605 C C . SER A 1 197 ? 22.560 -22.555 -23.481 1.00 84.56 197 SER A C 1
ATOM 1607 O O . SER A 1 197 ? 23.619 -22.917 -24.003 1.00 84.56 197 SER A O 1
ATOM 1609 N N . GLU A 1 198 ? 22.423 -22.484 -22.153 1.00 84.50 198 GLU A N 1
ATOM 1610 C CA . GLU A 1 198 ? 23.496 -22.827 -21.209 1.00 84.50 198 GLU A CA 1
ATOM 1611 C C . GLU A 1 198 ? 23.898 -24.295 -21.310 1.00 84.50 198 GLU A C 1
ATOM 1613 O O . GLU A 1 198 ? 25.088 -24.609 -21.392 1.00 84.50 198 GLU A O 1
ATOM 1618 N N . ARG A 1 199 ? 22.918 -25.204 -21.366 1.00 84.12 199 ARG A N 1
ATOM 1619 C CA . ARG A 1 199 ? 23.162 -26.644 -21.494 1.00 84.12 199 ARG A CA 1
ATOM 1620 C C . ARG A 1 199 ? 23.958 -26.954 -22.758 1.00 84.12 199 ARG A C 1
ATOM 1622 O O . ARG A 1 199 ? 24.953 -27.682 -22.701 1.00 84.12 199 ARG A O 1
ATOM 1629 N N . ARG A 1 200 ? 23.565 -26.376 -23.898 1.00 82.69 200 ARG A N 1
ATOM 1630 C CA . ARG A 1 200 ? 24.282 -26.554 -25.170 1.00 82.69 200 ARG A CA 1
ATOM 1631 C C . ARG A 1 200 ? 25.653 -25.885 -25.167 1.00 82.69 200 ARG A C 1
ATOM 1633 O O . ARG A 1 200 ? 26.608 -26.496 -25.648 1.00 82.69 200 ARG A O 1
ATOM 1640 N N . GLY A 1 201 ? 25.770 -24.683 -24.605 1.00 83.12 201 GLY A N 1
ATOM 1641 C CA . GLY A 1 201 ? 27.039 -23.966 -24.468 1.00 83.12 201 GLY A CA 1
ATOM 1642 C C . GLY A 1 201 ? 28.053 -24.719 -23.604 1.00 83.12 201 GLY A C 1
ATOM 1643 O O . GLY A 1 201 ? 29.222 -24.830 -23.980 1.00 83.12 201 GLY A O 1
ATOM 1644 N N . LYS A 1 202 ? 27.601 -25.320 -22.496 1.00 81.75 202 LYS A N 1
ATOM 1645 C CA . LYS A 1 202 ? 28.425 -26.158 -21.616 1.00 81.75 202 LYS A CA 1
ATOM 1646 C C . LYS A 1 202 ? 28.836 -27.461 -22.305 1.00 81.75 202 LYS A C 1
ATOM 1648 O O . LYS A 1 202 ? 30.024 -27.761 -22.355 1.00 81.75 202 LYS A O 1
ATOM 1653 N N . LYS A 1 203 ? 27.880 -28.192 -22.897 1.00 75.31 203 LYS A N 1
ATOM 1654 C CA . LYS A 1 203 ? 28.116 -29.513 -23.514 1.00 75.31 203 LYS A CA 1
ATOM 1655 C C . LYS A 1 203 ? 28.993 -29.455 -24.767 1.00 75.31 203 LYS A C 1
ATOM 1657 O O . LYS A 1 203 ? 29.800 -30.350 -24.974 1.00 75.31 203 LYS A O 1
ATOM 1662 N N . LYS A 1 204 ? 28.822 -28.440 -25.623 1.00 68.81 204 LYS A N 1
ATOM 1663 C CA . LYS A 1 204 ? 29.533 -28.364 -26.911 1.00 68.81 204 LYS A CA 1
ATOM 1664 C C . LYS A 1 204 ? 30.808 -27.518 -26.872 1.00 68.81 204 LYS A C 1
ATOM 1666 O O . LYS A 1 204 ? 31.617 -27.653 -27.783 1.00 68.81 204 LYS A O 1
ATOM 1671 N N . ARG A 1 205 ? 30.938 -26.565 -25.935 1.00 69.00 205 ARG A N 1
ATOM 1672 C CA . ARG A 1 205 ? 31.913 -25.456 -26.067 1.00 69.00 205 ARG A CA 1
ATOM 1673 C C . ARG A 1 205 ? 32.518 -24.938 -24.754 1.00 69.00 205 ARG A C 1
ATOM 1675 O O . ARG A 1 205 ? 33.217 -23.930 -24.794 1.00 69.00 205 ARG A O 1
ATOM 1682 N N . GLY A 1 206 ? 32.242 -25.566 -23.606 1.00 76.69 206 GLY A N 1
ATOM 1683 C CA . GLY A 1 206 ? 32.830 -25.167 -22.318 1.00 76.69 206 GLY A CA 1
ATOM 1684 C C . GLY A 1 206 ? 32.457 -23.753 -21.847 1.00 76.69 206 GLY A C 1
ATOM 1685 O O . GLY A 1 206 ? 33.257 -23.096 -21.184 1.00 76.69 206 GLY A O 1
ATOM 1686 N N . ALA A 1 207 ? 31.271 -23.247 -22.208 1.00 77.12 207 ALA A N 1
ATOM 1687 C CA . ALA A 1 207 ? 30.830 -21.917 -21.783 1.00 77.12 207 ALA A CA 1
ATOM 1688 C C . ALA A 1 207 ? 30.745 -21.811 -20.245 1.00 77.12 207 ALA A C 1
ATOM 1690 O O . ALA A 1 207 ? 30.201 -22.697 -19.582 1.00 77.12 207 ALA A O 1
ATOM 1691 N N . LYS A 1 208 ? 31.280 -20.716 -19.683 1.00 79.38 208 LYS A N 1
ATOM 1692 C CA . LYS A 1 208 ? 31.231 -20.439 -18.239 1.00 79.38 208 LYS A CA 1
ATOM 1693 C C . LYS A 1 208 ? 29.818 -20.008 -17.814 1.00 79.38 208 LYS A C 1
ATOM 1695 O O . LYS A 1 208 ? 29.149 -19.327 -18.593 1.00 79.38 208 LYS A O 1
ATOM 1700 N N . PRO A 1 209 ? 29.387 -20.330 -16.581 1.00 76.19 209 PRO A N 1
ATOM 1701 C CA . PRO A 1 209 ? 28.138 -19.814 -16.028 1.00 76.19 209 PRO A CA 1
ATOM 1702 C C . PRO A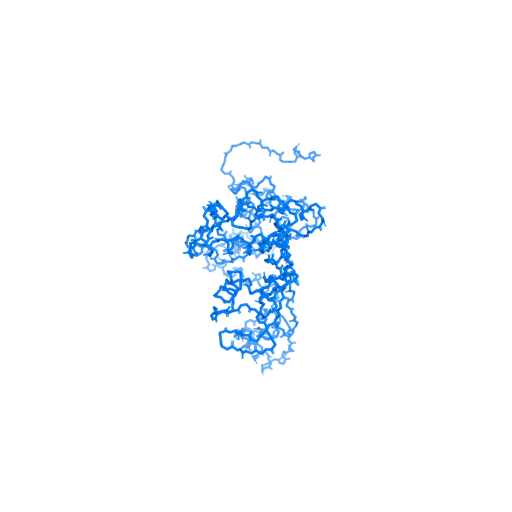 1 209 ? 28.127 -18.281 -16.035 1.00 76.19 209 PRO A C 1
ATOM 1704 O O . PRO A 1 209 ? 29.127 -17.651 -15.689 1.00 76.19 209 PRO A O 1
ATOM 1707 N N . THR A 1 210 ? 27.001 -17.676 -16.408 1.00 78.50 210 THR A N 1
ATOM 1708 C CA . THR A 1 210 ? 26.841 -16.216 -16.459 1.00 78.50 210 THR A CA 1
ATOM 1709 C C . THR A 1 210 ? 25.526 -15.793 -15.819 1.00 78.50 210 THR A C 1
ATOM 1711 O O . THR A 1 210 ? 24.561 -16.546 -15.799 1.00 78.50 210 THR A O 1
ATOM 1714 N N . THR A 1 211 ? 25.476 -14.574 -15.293 1.00 77.31 211 THR A N 1
ATOM 1715 C CA . THR A 1 211 ? 24.258 -13.962 -14.743 1.00 77.31 211 THR A CA 1
ATOM 1716 C C . THR A 1 211 ? 23.478 -13.169 -15.791 1.00 77.31 211 THR A C 1
ATOM 1718 O O . THR A 1 211 ? 22.426 -12.620 -15.475 1.00 77.31 211 THR A O 1
ATOM 1721 N N . ALA A 1 212 ? 23.972 -13.104 -17.034 1.00 78.38 212 ALA A N 1
ATOM 1722 C CA . ALA A 1 212 ? 23.281 -12.435 -18.126 1.00 78.38 212 ALA A CA 1
ATOM 1723 C C . ALA A 1 212 ? 21.910 -13.082 -18.390 1.00 78.38 212 ALA A C 1
ATOM 1725 O O . ALA A 1 212 ? 21.787 -14.311 -18.464 1.00 78.38 212 ALA A O 1
ATOM 1726 N N . LEU A 1 213 ? 20.891 -12.230 -18.544 1.00 77.69 213 LEU A N 1
ATOM 1727 C CA . LEU A 1 213 ? 19.516 -12.652 -18.812 1.00 77.69 213 LEU A CA 1
ATOM 1728 C C . LEU A 1 213 ? 19.378 -13.239 -20.221 1.00 77.69 213 LEU A C 1
ATOM 1730 O O . LEU A 1 213 ? 18.816 -14.316 -20.387 1.00 77.69 213 LEU A O 1
ATOM 1734 N N . PHE A 1 214 ? 19.946 -12.564 -21.221 1.00 82.88 214 PHE A N 1
ATOM 1735 C CA . PHE A 1 214 ? 19.865 -12.976 -22.619 1.00 82.88 214 PHE A CA 1
ATOM 1736 C C . PHE A 1 214 ? 21.170 -13.619 -23.081 1.00 82.88 214 PHE A C 1
ATOM 1738 O O . PHE A 1 214 ? 22.248 -13.019 -23.004 1.00 82.88 214 PHE A O 1
ATOM 1745 N N . LEU A 1 215 ? 21.059 -14.844 -23.589 1.00 86.62 215 LEU A N 1
ATOM 1746 C CA . LEU A 1 215 ? 22.168 -15.617 -24.138 1.00 86.62 215 LEU A CA 1
ATOM 1747 C C . LEU A 1 215 ? 21.990 -15.797 -25.643 1.00 86.62 215 LEU A C 1
ATOM 1749 O O . LEU A 1 215 ? 20.888 -15.669 -26.170 1.00 86.62 215 LEU A O 1
ATOM 1753 N N . GLY A 1 216 ? 23.076 -16.126 -26.342 1.00 84.25 216 GLY A N 1
ATOM 1754 C CA . GLY A 1 216 ? 22.991 -16.528 -27.744 1.00 84.25 216 GLY A CA 1
ATOM 1755 C C . GLY A 1 216 ? 22.049 -17.722 -27.922 1.00 84.25 216 GLY A C 1
ATOM 1756 O O . GLY A 1 216 ? 21.995 -18.605 -27.068 1.00 84.25 216 GLY A O 1
ATOM 1757 N N . HIS A 1 217 ? 21.323 -17.776 -29.039 1.00 85.00 217 HIS A N 1
ATOM 1758 C CA . HIS A 1 217 ? 20.363 -18.849 -29.315 1.00 85.00 217 HIS A CA 1
ATOM 1759 C C . HIS A 1 217 ? 21.018 -20.247 -29.185 1.00 85.00 217 HIS A C 1
ATOM 1761 O O . HIS A 1 217 ? 22.176 -20.399 -29.606 1.00 85.00 217 HIS A O 1
ATOM 1767 N N . PRO A 1 218 ? 20.319 -21.288 -28.678 1.00 83.69 218 PRO A N 1
ATOM 1768 C CA . PRO A 1 218 ? 20.895 -22.624 -28.477 1.00 83.69 218 PRO A CA 1
ATOM 1769 C C . PRO A 1 218 ? 21.447 -23.282 -29.759 1.00 83.69 218 PRO A C 1
ATOM 1771 O O . PRO A 1 218 ? 22.306 -24.163 -29.702 1.00 83.69 218 PRO A O 1
ATOM 1774 N N . GLY A 1 219 ? 20.955 -22.879 -30.933 1.00 83.06 219 GLY A N 1
ATOM 1775 C CA . GLY A 1 219 ? 21.464 -23.327 -32.239 1.00 83.06 219 GLY A CA 1
ATOM 1776 C C . GLY A 1 219 ? 22.713 -22.586 -32.739 1.00 83.06 219 GLY A C 1
ATOM 1777 O O . GLY A 1 219 ? 23.316 -23.005 -33.721 1.00 83.06 219 GLY A O 1
ATOM 1778 N N . SER A 1 220 ? 23.118 -21.491 -32.093 1.00 84.69 220 SER A N 1
ATOM 1779 C CA . SER A 1 220 ? 24.191 -20.618 -32.580 1.00 84.69 220 SER A CA 1
ATOM 1780 C C . SER A 1 220 ? 25.588 -21.043 -32.102 1.00 84.69 220 SER A C 1
ATOM 1782 O O . SER A 1 220 ? 25.755 -21.723 -31.087 1.00 84.69 220 SER A O 1
ATOM 1784 N N . LYS A 1 221 ? 26.637 -20.551 -32.783 1.00 83.12 221 LYS A N 1
ATOM 1785 C CA . LYS A 1 221 ? 28.039 -20.694 -32.335 1.00 83.12 221 LYS A CA 1
ATOM 1786 C C . LYS A 1 221 ? 28.320 -20.004 -30.985 1.00 83.12 221 LYS A C 1
ATOM 1788 O O . LYS A 1 221 ? 29.349 -20.288 -30.367 1.00 83.12 221 LYS A O 1
ATOM 1793 N N . ALA A 1 222 ? 27.420 -19.123 -30.545 1.00 83.75 222 ALA A N 1
ATOM 1794 C CA . ALA A 1 222 ? 27.503 -18.343 -29.314 1.00 83.75 222 ALA A CA 1
ATOM 1795 C C . ALA A 1 222 ? 26.576 -18.862 -28.195 1.00 83.75 222 ALA A C 1
ATOM 1797 O O . ALA A 1 222 ? 26.382 -18.159 -27.205 1.00 83.75 222 ALA A O 1
ATOM 1798 N N . ALA A 1 223 ? 26.013 -20.071 -28.324 1.00 87.50 223 ALA A N 1
ATOM 1799 C CA . ALA A 1 223 ? 25.186 -20.679 -27.280 1.00 87.50 223 ALA A CA 1
ATOM 1800 C C . ALA A 1 223 ? 25.896 -20.669 -25.909 1.00 87.50 223 ALA A C 1
ATOM 1802 O O . ALA A 1 223 ? 27.086 -20.984 -25.811 1.00 87.50 223 ALA A O 1
ATOM 1803 N N . GLY A 1 224 ? 25.165 -20.281 -24.863 1.00 84.12 224 GLY A N 1
ATOM 1804 C CA . GLY A 1 224 ? 25.657 -20.140 -23.491 1.00 84.12 224 GLY A CA 1
ATOM 1805 C C . GLY A 1 224 ? 26.475 -18.874 -23.206 1.00 84.12 224 GLY A C 1
ATOM 1806 O O . GLY A 1 224 ? 26.836 -18.643 -22.056 1.00 84.12 224 GLY A O 1
ATOM 1807 N N . LYS A 1 225 ? 26.778 -18.040 -24.211 1.00 86.00 225 LYS A N 1
ATOM 1808 C CA . LYS A 1 225 ? 27.447 -16.742 -24.017 1.00 86.00 225 LYS A CA 1
ATOM 1809 C C . LYS A 1 225 ? 26.416 -15.607 -23.969 1.00 86.00 225 LYS A C 1
ATOM 1811 O O . LYS A 1 225 ? 25.390 -15.723 -24.644 1.00 86.00 225 LYS A O 1
ATOM 1816 N N . PRO A 1 226 ? 26.682 -14.506 -23.236 1.00 86.69 226 PRO A N 1
ATOM 1817 C CA . PRO A 1 226 ? 25.853 -13.305 -23.296 1.00 86.69 226 PRO A CA 1
ATOM 1818 C C . PRO A 1 226 ? 25.666 -12.834 -24.736 1.00 86.69 226 PRO A C 1
ATOM 1820 O O . PRO A 1 226 ? 26.619 -12.835 -25.524 1.00 86.69 226 PRO A O 1
ATOM 1823 N N . ILE A 1 227 ? 24.444 -12.440 -25.084 1.00 84.94 227 ILE A N 1
ATOM 1824 C CA . ILE A 1 227 ? 24.171 -11.903 -26.413 1.00 84.94 227 ILE A CA 1
ATOM 1825 C C . ILE A 1 227 ? 24.909 -10.572 -26.615 1.00 84.94 227 ILE A C 1
ATOM 1827 O O . ILE A 1 227 ? 24.978 -9.738 -25.712 1.00 84.94 227 ILE A O 1
ATOM 1831 N N . SER A 1 228 ? 25.497 -10.372 -27.796 1.00 82.25 228 SER A N 1
ATOM 1832 C CA . SER A 1 228 ? 26.223 -9.140 -28.113 1.00 82.25 228 SER A CA 1
ATOM 1833 C C . SER A 1 228 ? 25.300 -8.086 -28.727 1.00 82.25 228 SER A C 1
ATOM 1835 O O . SER A 1 228 ? 24.299 -8.417 -29.362 1.00 82.25 228 SER A O 1
ATOM 1837 N N . ARG A 1 229 ? 25.676 -6.803 -28.614 1.00 76.56 229 ARG A N 1
ATOM 1838 C CA . ARG A 1 229 ? 24.951 -5.693 -29.265 1.00 76.56 229 ARG A CA 1
ATOM 1839 C C . ARG A 1 229 ? 24.810 -5.904 -30.776 1.00 76.56 229 ARG A C 1
ATOM 1841 O O . ARG A 1 229 ? 23.730 -5.732 -31.321 1.00 76.56 229 ARG A O 1
ATOM 1848 N N . SER A 1 230 ? 25.883 -6.353 -31.434 1.00 78.25 230 SER A N 1
ATOM 1849 C CA . SER A 1 230 ? 25.868 -6.651 -32.873 1.00 78.25 230 SER A CA 1
ATOM 1850 C C . SER A 1 230 ? 24.918 -7.801 -33.221 1.00 78.25 230 SER A C 1
ATOM 1852 O O . SER A 1 230 ? 24.279 -7.762 -34.265 1.00 78.25 230 SER A O 1
ATOM 1854 N N . ALA A 1 231 ? 24.781 -8.810 -32.353 1.00 81.75 231 ALA A N 1
ATOM 1855 C CA . ALA A 1 231 ? 23.818 -9.885 -32.573 1.00 81.75 231 ALA A CA 1
ATOM 1856 C C . ALA A 1 231 ? 22.373 -9.373 -32.489 1.00 81.75 231 ALA A C 1
ATOM 1858 O O . ALA A 1 231 ? 21.573 -9.712 -33.352 1.00 81.75 231 ALA A O 1
ATOM 1859 N N . VAL A 1 232 ? 22.057 -8.521 -31.507 1.00 81.00 232 VAL A N 1
ATOM 1860 C CA . VAL A 1 232 ? 20.734 -7.878 -31.391 1.00 81.00 232 VAL A CA 1
ATOM 1861 C C . VAL A 1 232 ? 20.420 -7.036 -32.626 1.00 81.00 232 VAL A C 1
ATOM 1863 O O . VAL A 1 232 ? 19.363 -7.212 -33.224 1.00 81.00 232 VAL A O 1
ATOM 1866 N N . GLN A 1 233 ? 21.368 -6.206 -33.060 1.00 81.00 233 GLN A N 1
ATOM 1867 C CA . GLN A 1 233 ? 21.228 -5.389 -34.264 1.00 81.00 233 GLN A CA 1
ATOM 1868 C C . GLN A 1 233 ? 20.966 -6.250 -35.514 1.00 81.00 233 GLN A C 1
ATOM 1870 O O . GLN A 1 233 ? 20.020 -5.992 -36.246 1.00 81.00 233 GLN A O 1
ATOM 1875 N N . LYS A 1 234 ? 21.728 -7.332 -35.718 1.00 85.00 234 LYS A N 1
ATOM 1876 C CA . LYS A 1 234 ? 21.533 -8.245 -36.860 1.00 85.00 234 LYS A CA 1
ATOM 1877 C C . LYS A 1 234 ? 20.201 -8.990 -36.822 1.00 85.00 234 LYS A C 1
ATOM 1879 O O . LYS A 1 234 ? 19.610 -9.224 -37.870 1.00 85.00 234 LYS A O 1
ATOM 1884 N N . MET A 1 235 ? 19.741 -9.399 -35.637 1.00 83.88 235 MET A N 1
ATOM 1885 C CA . MET A 1 235 ? 18.423 -10.027 -35.491 1.00 83.88 235 MET A CA 1
ATOM 1886 C C . MET A 1 235 ? 17.306 -9.046 -35.852 1.00 83.88 235 MET A C 1
ATOM 1888 O O . MET A 1 235 ? 16.351 -9.439 -36.513 1.00 83.88 235 MET A O 1
ATOM 1892 N N . PHE A 1 236 ? 17.452 -7.777 -35.465 1.00 82.25 236 PHE A N 1
ATOM 1893 C CA . PHE A 1 236 ? 16.508 -6.727 -35.829 1.00 82.25 236 PHE A CA 1
ATOM 1894 C C . PHE A 1 236 ? 16.516 -6.445 -37.337 1.00 82.25 236 PHE A C 1
ATOM 1896 O O . PHE A 1 236 ? 15.466 -6.478 -37.967 1.00 82.25 236 PHE A O 1
ATOM 1903 N N . GLU A 1 237 ? 17.695 -6.282 -37.944 1.00 84.25 237 GLU A N 1
ATOM 1904 C CA . GLU A 1 237 ? 17.836 -6.104 -39.397 1.00 84.25 237 GLU A CA 1
ATOM 1905 C C . GLU A 1 237 ? 17.227 -7.271 -40.185 1.00 84.25 237 GLU A C 1
ATOM 1907 O O . GLU A 1 237 ? 16.583 -7.064 -41.213 1.00 84.25 237 GLU A O 1
ATOM 1912 N N . LEU A 1 238 ? 17.409 -8.505 -39.702 1.00 86.00 238 LEU A N 1
ATOM 1913 C CA . LEU A 1 238 ? 16.797 -9.688 -40.300 1.00 86.00 238 LEU A CA 1
ATOM 1914 C C . LEU A 1 238 ? 15.267 -9.625 -40.223 1.00 86.00 238 LEU A C 1
ATOM 1916 O O . LEU A 1 238 ? 14.610 -9.912 -41.220 1.00 86.00 238 LEU A O 1
ATOM 1920 N N . ALA A 1 239 ? 14.711 -9.232 -39.075 1.00 82.31 239 ALA A N 1
ATOM 1921 C CA . ALA A 1 239 ? 13.268 -9.081 -38.906 1.00 82.31 239 ALA A CA 1
ATOM 1922 C C . ALA A 1 239 ? 12.694 -7.995 -39.833 1.00 82.31 239 ALA A C 1
ATOM 1924 O O . ALA A 1 239 ? 11.676 -8.227 -40.484 1.00 82.31 239 ALA A O 1
ATOM 1925 N N . CYS A 1 240 ? 13.370 -6.848 -39.961 1.00 78.00 240 CYS A N 1
ATOM 1926 C CA . CYS A 1 240 ? 13.004 -5.800 -40.917 1.00 78.00 240 CYS A CA 1
ATOM 1927 C C . CYS A 1 240 ? 12.979 -6.327 -42.358 1.00 78.00 240 CYS A C 1
ATOM 1929 O O . CYS A 1 240 ? 11.979 -6.153 -43.049 1.00 78.00 240 CYS A O 1
ATOM 1931 N N . ARG A 1 241 ? 14.018 -7.057 -42.786 1.00 84.19 241 ARG A N 1
ATOM 1932 C CA . ARG A 1 241 ? 14.070 -7.673 -44.125 1.00 84.19 241 ARG A CA 1
ATOM 1933 C C . ARG A 1 241 ? 12.948 -8.678 -44.359 1.00 84.19 241 ARG A C 1
ATOM 1935 O O . ARG A 1 241 ? 12.316 -8.645 -45.406 1.00 84.19 241 ARG A O 1
ATOM 1942 N N . GLN A 1 242 ? 12.685 -9.549 -43.387 1.00 82.56 242 GLN A N 1
ATOM 1943 C CA . GLN A 1 242 ? 11.594 -10.528 -43.466 1.00 82.56 242 GLN A CA 1
ATOM 1944 C C . GLN A 1 242 ? 10.213 -9.870 -43.525 1.00 82.56 242 GLN A C 1
ATOM 1946 O O . GLN A 1 242 ? 9.284 -10.456 -44.070 1.00 82.56 242 GLN A O 1
ATOM 1951 N N . SER A 1 243 ? 10.095 -8.657 -42.988 1.00 78.50 243 SER A N 1
ATOM 1952 C CA . SER A 1 243 ? 8.856 -7.878 -42.967 1.00 78.50 243 SER A CA 1
ATOM 1953 C C . SER A 1 243 ? 8.742 -6.908 -44.152 1.00 78.50 243 SER A C 1
ATOM 1955 O O . SER A 1 243 ? 7.790 -6.137 -44.204 1.00 78.50 243 SER A O 1
ATOM 1957 N N . GLY A 1 244 ? 9.710 -6.899 -45.079 1.00 83.44 244 GLY A N 1
ATOM 1958 C CA . GLY A 1 244 ? 9.745 -5.973 -46.220 1.00 83.44 244 GLY A CA 1
ATOM 1959 C C . GLY A 1 244 ? 10.089 -4.520 -45.864 1.00 83.44 244 GLY A C 1
ATOM 1960 O O . GLY A 1 244 ? 9.944 -3.637 -46.699 1.00 83.44 244 GLY A O 1
ATOM 1961 N N . ILE A 1 245 ? 10.561 -4.259 -44.643 1.00 84.25 245 ILE A N 1
ATOM 1962 C CA . ILE A 1 245 ? 10.944 -2.927 -44.156 1.00 84.25 245 ILE A CA 1
ATOM 1963 C C . ILE A 1 245 ? 12.413 -2.683 -44.521 1.00 84.25 245 ILE A C 1
ATOM 1965 O O . ILE A 1 245 ? 13.328 -2.832 -43.702 1.00 84.25 245 ILE A O 1
ATOM 1969 N N . VAL A 1 246 ? 12.650 -2.395 -45.797 1.00 87.31 246 VAL A N 1
ATOM 1970 C CA . VAL A 1 246 ? 13.987 -2.266 -46.384 1.00 87.31 246 VAL A CA 1
ATOM 1971 C C . VAL A 1 246 ? 14.118 -0.994 -47.207 1.00 87.31 246 VAL A C 1
ATOM 1973 O O . VAL A 1 246 ? 13.135 -0.488 -47.735 1.00 87.31 246 VAL A O 1
ATOM 1976 N N . GLU A 1 247 ? 15.347 -0.509 -47.325 1.00 84.31 247 GLU A N 1
ATOM 1977 C CA . GLU A 1 247 ? 15.728 0.562 -48.241 1.00 84.31 247 GLU A CA 1
ATOM 1978 C C . GLU A 1 247 ? 16.761 0.034 -49.235 1.00 84.31 247 GLU A C 1
ATOM 1980 O O . GLU A 1 247 ? 17.606 -0.809 -48.905 1.00 84.31 247 GLU A O 1
ATOM 1985 N N . GLU A 1 248 ? 16.669 0.520 -50.467 1.00 86.19 248 GLU A N 1
ATOM 1986 C CA . GLU A 1 248 ? 17.572 0.177 -51.556 1.00 86.19 248 GLU A CA 1
ATOM 1987 C C . GLU A 1 248 ? 18.407 1.396 -51.916 1.00 86.19 248 GLU A C 1
ATOM 1989 O O . GLU A 1 248 ? 17.876 2.487 -52.120 1.00 86.19 248 GLU A O 1
ATOM 1994 N N . PHE A 1 249 ? 19.721 1.209 -52.007 1.00 80.81 249 PHE A N 1
ATOM 1995 C CA . PHE A 1 249 ? 20.623 2.266 -52.447 1.00 80.81 249 PHE A CA 1
ATOM 1996 C C . PHE A 1 249 ? 21.591 1.737 -53.492 1.00 80.81 249 PHE A C 1
ATOM 1998 O O . PHE A 1 249 ? 22.081 0.607 -53.393 1.00 80.81 249 PHE A O 1
ATOM 2005 N N . GLU A 1 250 ? 21.905 2.581 -54.466 1.00 80.62 250 GLU A N 1
ATOM 2006 C CA . GLU A 1 250 ? 22.955 2.310 -55.436 1.00 80.62 250 GLU A CA 1
ATOM 2007 C C . GLU A 1 250 ? 24.320 2.523 -54.784 1.00 80.62 250 GLU A C 1
ATOM 2009 O O . GLU A 1 250 ? 24.654 3.610 -54.313 1.00 80.62 250 GLU A O 1
ATOM 2014 N N . VAL A 1 251 ? 25.121 1.462 -54.744 1.00 77.50 251 VAL A N 1
ATOM 2015 C CA . VAL A 1 251 ? 26.503 1.519 -54.276 1.00 77.50 251 VAL A CA 1
ATOM 2016 C C . VAL A 1 251 ? 27.408 1.373 -55.489 1.00 77.50 251 VAL A C 1
ATOM 2018 O O . VAL A 1 251 ? 27.375 0.348 -56.172 1.00 77.50 251 VAL A O 1
ATOM 2021 N N . ALA A 1 252 ? 28.205 2.405 -55.762 1.00 76.19 252 ALA A N 1
ATOM 2022 C CA . ALA A 1 252 ? 29.254 2.352 -56.770 1.00 76.19 252 ALA A CA 1
ATOM 2023 C C . ALA A 1 252 ? 30.466 1.600 -56.209 1.00 76.19 252 ALA A C 1
ATOM 2025 O O . ALA A 1 252 ? 31.004 1.962 -55.159 1.00 76.19 252 ALA A O 1
ATOM 2026 N N . ASP A 1 253 ? 30.885 0.546 -56.900 1.00 71.31 253 ASP A N 1
ATOM 2027 C CA . ASP A 1 253 ? 32.122 -0.159 -56.595 1.00 71.31 253 ASP A CA 1
ATOM 2028 C C . ASP A 1 253 ? 33.320 0.681 -57.067 1.00 71.31 253 ASP A C 1
ATOM 2030 O O . ASP A 1 253 ? 33.482 0.950 -58.261 1.00 71.31 253 ASP A O 1
ATOM 2034 N N . LEU A 1 254 ? 34.143 1.119 -56.111 1.00 66.94 254 LEU A N 1
ATOM 2035 C CA . LEU A 1 254 ? 35.294 2.000 -56.333 1.00 66.94 254 LEU A CA 1
ATOM 2036 C C . LEU A 1 254 ? 36.391 1.349 -57.190 1.00 66.94 254 LEU A C 1
ATOM 2038 O O . LEU A 1 254 ? 37.183 2.073 -57.787 1.00 66.94 254 LEU A O 1
ATOM 2042 N N . GLU A 1 255 ? 36.442 0.016 -57.269 1.00 70.44 255 GLU A N 1
ATOM 2043 C CA . GLU A 1 255 ? 37.458 -0.700 -58.052 1.00 70.44 255 GLU A CA 1
ATOM 2044 C C . GLU A 1 255 ? 36.987 -1.046 -59.471 1.00 70.44 255 GLU A C 1
ATOM 2046 O O . GLU A 1 255 ? 37.803 -1.116 -60.390 1.00 70.44 255 GLU A O 1
ATOM 2051 N N . THR A 1 256 ? 35.682 -1.244 -59.680 1.00 73.31 256 THR A N 1
ATOM 2052 C CA . THR A 1 256 ? 35.140 -1.730 -60.965 1.00 73.31 256 THR A CA 1
ATOM 2053 C C . THR A 1 256 ? 34.255 -0.724 -61.701 1.00 73.31 256 THR A C 1
ATOM 2055 O O . THR A 1 256 ? 33.894 -0.965 -62.855 1.00 73.31 256 THR A O 1
ATOM 2058 N N . GLY A 1 257 ? 33.892 0.396 -61.065 1.00 70.69 257 GLY A N 1
ATOM 2059 C CA . GLY A 1 257 ? 33.034 1.441 -61.636 1.00 70.69 257 GLY A CA 1
ATOM 2060 C C . GLY A 1 257 ? 31.583 1.008 -61.878 1.00 70.69 257 GLY A C 1
ATOM 2061 O O . GLY A 1 257 ? 30.806 1.767 -62.455 1.00 70.69 257 GLY A O 1
ATOM 2062 N N . LYS A 1 258 ? 31.202 -0.207 -61.462 1.00 73.44 258 LYS A N 1
ATOM 2063 C CA . LYS A 1 258 ? 29.844 -0.739 -61.610 1.00 73.44 258 LYS A CA 1
ATOM 2064 C C . LYS A 1 258 ? 28.992 -0.359 -60.406 1.00 73.44 258 LYS A C 1
ATOM 2066 O O . LYS A 1 258 ? 29.433 -0.446 -59.261 1.00 73.44 258 LYS A O 1
ATOM 2071 N N . THR A 1 259 ? 27.755 0.045 -60.669 1.00 75.75 259 THR A N 1
ATOM 2072 C CA . THR A 1 259 ? 26.752 0.275 -59.631 1.00 75.75 259 THR A CA 1
ATOM 2073 C C . THR A 1 259 ? 26.007 -1.022 -59.332 1.00 75.75 259 THR A C 1
ATOM 2075 O O . THR A 1 259 ? 25.587 -1.751 -60.231 1.00 75.75 259 THR A O 1
ATOM 2078 N N . HIS A 1 260 ? 25.851 -1.323 -58.045 1.00 80.75 260 HIS A N 1
ATOM 2079 C CA . HIS A 1 260 ? 25.048 -2.441 -57.565 1.00 80.75 260 HIS A CA 1
ATOM 2080 C C . HIS A 1 260 ? 24.006 -1.934 -56.568 1.00 80.75 260 HIS A C 1
ATOM 2082 O O . HIS A 1 260 ? 24.322 -1.140 -55.681 1.00 80.75 260 HIS A O 1
ATOM 2088 N N . ILE A 1 261 ? 22.768 -2.414 -56.694 1.00 80.94 261 ILE A N 1
ATOM 2089 C CA . ILE A 1 261 ? 21.701 -2.115 -55.736 1.00 80.94 261 ILE A CA 1
ATOM 2090 C C . ILE A 1 261 ? 21.943 -2.945 -54.478 1.00 80.94 261 ILE A C 1
ATOM 2092 O O . ILE A 1 261 ? 22.035 -4.175 -54.528 1.00 80.94 261 ILE A O 1
ATOM 2096 N N . LYS A 1 262 ? 22.054 -2.269 -53.336 1.00 83.81 262 LYS A N 1
ATOM 2097 C CA . LYS A 1 262 ? 22.195 -2.899 -52.029 1.00 83.81 262 LYS A CA 1
ATOM 2098 C C . LYS A 1 262 ? 20.936 -2.663 -51.210 1.00 83.81 262 LYS A C 1
ATOM 2100 O O . LYS A 1 262 ? 20.635 -1.533 -50.844 1.00 83.81 262 LYS A O 1
ATOM 2105 N N . THR A 1 263 ? 20.265 -3.751 -50.852 1.00 84.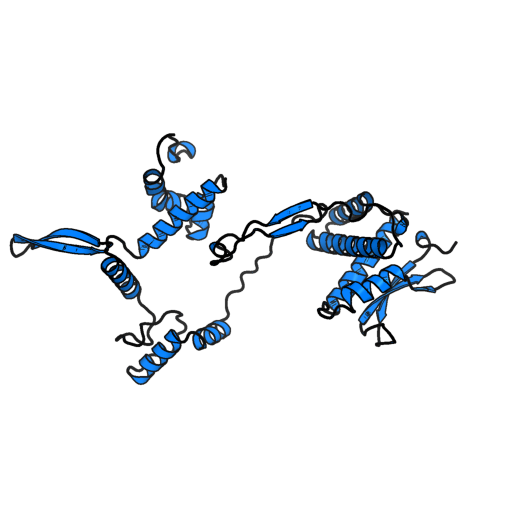25 263 THR A N 1
ATOM 2106 C CA . THR A 1 263 ? 19.115 -3.734 -49.944 1.00 84.25 263 THR A CA 1
ATOM 2107 C C . THR A 1 263 ? 19.582 -3.833 -48.489 1.00 84.25 263 THR A C 1
ATOM 2109 O O . THR A 1 263 ? 20.278 -4.782 -48.100 1.00 84.25 263 THR A O 1
ATOM 2112 N N . VAL A 1 264 ? 19.189 -2.879 -47.648 1.00 85.00 264 VAL A N 1
ATOM 2113 C CA . VAL A 1 264 ? 19.435 -2.907 -46.197 1.00 85.00 264 VAL A CA 1
ATOM 2114 C C . VAL A 1 264 ? 18.135 -2.715 -45.421 1.00 85.00 264 VAL A C 1
ATOM 2116 O O . VAL A 1 264 ? 17.111 -2.375 -45.993 1.00 85.00 264 VAL A O 1
ATOM 2119 N N . ALA A 1 265 ? 18.150 -2.975 -44.113 1.00 83.69 265 ALA A N 1
ATOM 2120 C CA . ALA A 1 265 ? 16.994 -2.659 -43.280 1.00 83.69 265 ALA A CA 1
ATOM 2121 C C . ALA A 1 265 ? 16.812 -1.136 -43.208 1.00 83.69 265 ALA A C 1
ATOM 2123 O O . ALA A 1 265 ? 17.791 -0.437 -42.956 1.00 83.69 265 ALA A O 1
ATOM 2124 N N . ALA A 1 266 ? 15.576 -0.658 -43.373 1.00 78.25 266 ALA A N 1
ATOM 2125 C CA . ALA A 1 266 ? 15.259 0.772 -43.274 1.00 78.25 266 ALA A CA 1
ATOM 2126 C C . ALA A 1 266 ? 15.475 1.323 -41.852 1.00 78.25 266 ALA A C 1
ATOM 2128 O O . ALA A 1 266 ? 15.636 2.522 -41.653 1.00 78.25 266 ALA A O 1
ATOM 2129 N N . HIS A 1 267 ? 15.475 0.434 -40.850 1.00 79.56 267 HIS A N 1
ATOM 2130 C CA . HIS A 1 267 ? 15.585 0.804 -39.446 1.00 79.56 267 HIS A CA 1
ATOM 2131 C C . HIS A 1 267 ? 16.661 0.023 -38.695 1.00 79.56 267 HIS A C 1
ATOM 2133 O O . HIS A 1 267 ? 16.930 -1.156 -38.950 1.00 79.56 267 HIS A O 1
ATOM 2139 N N . SER A 1 268 ? 17.231 0.687 -37.695 1.00 79.19 268 SER A N 1
ATOM 2140 C CA . SER A 1 268 ? 18.151 0.133 -36.711 1.00 79.19 268 SER A CA 1
ATOM 2141 C C . SER A 1 268 ? 17.442 -0.217 -35.399 1.00 79.19 268 SER A C 1
ATOM 2143 O O . SER A 1 268 ? 16.373 0.303 -35.085 1.00 79.19 268 SER A O 1
ATOM 2145 N N . PHE A 1 269 ? 18.066 -1.051 -34.559 1.00 69.38 269 PHE A N 1
ATOM 2146 C CA . PHE A 1 269 ? 17.516 -1.336 -33.229 1.00 69.38 269 PHE A CA 1
ATOM 2147 C C . PHE A 1 269 ? 17.441 -0.071 -32.352 1.00 69.38 269 PHE A C 1
ATOM 2149 O O . PHE A 1 269 ? 16.620 0.008 -31.437 1.00 69.38 269 PHE A O 1
ATOM 2156 N N . HIS A 1 270 ? 18.286 0.933 -32.620 1.00 74.81 270 HIS A N 1
ATOM 2157 C CA . HIS A 1 270 ? 18.239 2.217 -31.920 1.00 74.81 270 HIS A CA 1
ATOM 2158 C C . HIS A 1 270 ? 16.965 3.008 -32.250 1.00 74.81 270 HIS A C 1
ATOM 2160 O O . HIS A 1 270 ? 16.453 3.724 -31.391 1.00 74.81 270 HIS A O 1
ATOM 2166 N N . ASP A 1 271 ? 16.382 2.796 -33.427 1.00 70.88 271 ASP A N 1
ATOM 2167 C CA . ASP A 1 271 ? 15.179 3.496 -33.882 1.00 70.88 271 ASP A CA 1
ATOM 2168 C C . ASP A 1 271 ? 13.958 3.114 -33.041 1.00 70.88 271 ASP A C 1
ATOM 2170 O O . ASP A 1 271 ? 13.065 3.930 -32.842 1.00 70.88 271 ASP A O 1
ATOM 2174 N N . LEU A 1 272 ? 13.954 1.928 -32.418 1.00 74.75 272 LEU A N 1
ATOM 2175 C CA . LEU A 1 272 ? 12.936 1.559 -31.428 1.00 74.75 272 LEU A CA 1
ATOM 2176 C C . LEU A 1 272 ? 12.967 2.469 -30.195 1.00 74.75 272 LEU A C 1
ATOM 2178 O O . LEU A 1 272 ? 11.921 2.771 -29.616 1.00 74.75 272 LEU A O 1
ATOM 2182 N N . ARG A 1 273 ? 14.158 2.926 -29.785 1.00 69.69 273 ARG A N 1
ATOM 2183 C CA . ARG A 1 273 ? 14.302 3.893 -28.690 1.00 69.69 273 ARG A CA 1
ATOM 2184 C C . ARG A 1 273 ? 13.752 5.255 -29.106 1.00 69.69 273 ARG A C 1
ATOM 2186 O O . ARG A 1 273 ? 13.080 5.889 -28.294 1.00 69.69 273 ARG A O 1
ATOM 2193 N N . HIS A 1 274 ? 13.986 5.669 -30.353 1.00 69.38 274 HIS A N 1
ATOM 2194 C CA . HIS A 1 274 ? 13.386 6.881 -30.914 1.00 69.38 274 HIS A CA 1
ATOM 2195 C C . HIS A 1 274 ? 11.860 6.777 -30.984 1.00 69.38 274 HIS A C 1
ATOM 2197 O O . HIS A 1 274 ? 11.166 7.667 -30.501 1.00 69.38 274 HIS A O 1
ATOM 2203 N N . ASN A 1 275 ? 11.338 5.653 -31.469 1.00 74.44 275 ASN A N 1
ATOM 2204 C CA . ASN A 1 275 ? 9.906 5.398 -31.555 1.00 74.44 275 ASN A CA 1
ATOM 2205 C C . ASN A 1 275 ? 9.237 5.439 -30.169 1.00 74.44 275 ASN A C 1
ATOM 2207 O O . ASN A 1 275 ? 8.258 6.150 -29.962 1.00 74.44 275 ASN A O 1
ATOM 2211 N N . CYS A 1 276 ? 9.824 4.772 -29.169 1.00 73.81 276 CYS A N 1
ATOM 2212 C CA . CYS A 1 276 ? 9.335 4.819 -27.788 1.00 73.81 276 CYS A CA 1
ATOM 2213 C C . CYS A 1 276 ? 9.268 6.256 -27.238 1.00 73.81 276 CYS A C 1
ATOM 2215 O O . CYS A 1 276 ? 8.294 6.619 -26.575 1.00 73.81 276 CYS A O 1
ATOM 2217 N N . ALA A 1 277 ? 10.274 7.084 -27.532 1.00 70.75 277 ALA A N 1
ATOM 2218 C CA . ALA A 1 277 ? 10.309 8.482 -27.113 1.00 70.75 277 ALA A CA 1
ATOM 2219 C C . ALA A 1 277 ? 9.184 9.308 -27.757 1.00 70.75 277 ALA A C 1
ATOM 2221 O O . ALA A 1 277 ? 8.461 10.008 -27.048 1.00 70.75 277 ALA A O 1
ATOM 2222 N N . VAL A 1 278 ? 9.015 9.186 -29.079 1.00 71.75 278 VAL A N 1
ATOM 2223 C CA . VAL A 1 278 ? 7.995 9.905 -29.859 1.00 71.75 278 VAL A CA 1
ATOM 2224 C C . VAL 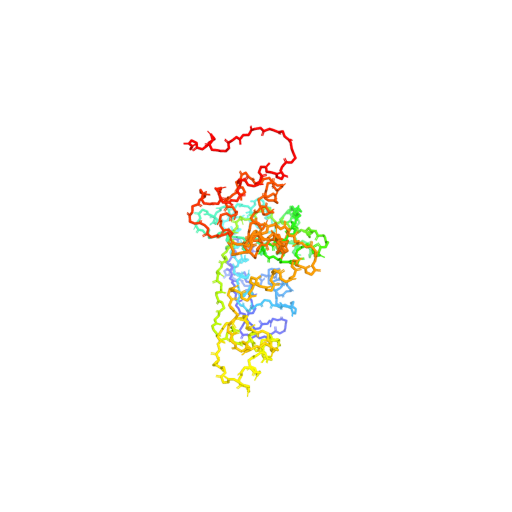A 1 278 ? 6.587 9.484 -29.432 1.00 71.75 278 VAL A C 1
ATOM 2226 O O . VAL A 1 278 ? 5.763 10.335 -29.102 1.00 71.75 278 VAL A O 1
ATOM 2229 N N . LEU A 1 279 ? 6.316 8.179 -29.335 1.00 76.19 279 LEU A N 1
ATOM 2230 C CA . LEU A 1 279 ? 5.008 7.671 -28.909 1.00 76.19 279 LEU A CA 1
ATOM 2231 C C . LEU A 1 279 ? 4.669 8.075 -27.471 1.00 76.19 279 LEU A C 1
ATOM 2233 O O . LEU A 1 279 ? 3.542 8.486 -27.202 1.00 76.19 279 LEU A O 1
ATOM 2237 N N . THR A 1 280 ? 5.642 8.011 -26.553 1.00 75.88 280 THR A N 1
ATOM 2238 C CA . THR A 1 280 ? 5.439 8.463 -25.166 1.00 75.88 280 THR A CA 1
ATOM 2239 C C . THR A 1 280 ? 5.114 9.957 -25.132 1.00 75.88 280 THR A C 1
ATOM 2241 O O . THR A 1 280 ? 4.194 10.361 -24.429 1.00 75.88 280 THR A O 1
ATOM 2244 N N . TYR A 1 281 ? 5.807 10.779 -25.926 1.00 78.44 281 TYR A N 1
ATOM 2245 C CA . TYR A 1 281 ? 5.515 12.208 -26.020 1.00 78.44 281 TYR A CA 1
ATOM 2246 C C . TYR A 1 281 ? 4.071 12.476 -26.474 1.00 78.44 281 TYR A C 1
ATOM 2248 O O . TYR A 1 281 ? 3.359 13.245 -25.826 1.00 78.44 281 TYR A O 1
ATOM 2256 N N . HIS A 1 282 ? 3.621 11.834 -27.559 1.00 73.81 282 HIS A N 1
ATOM 2257 C CA . HIS A 1 282 ? 2.264 12.033 -28.077 1.00 73.81 282 HIS A CA 1
ATOM 2258 C C . HIS A 1 282 ? 1.189 11.533 -27.105 1.00 73.81 282 HIS A C 1
ATOM 2260 O O . HIS A 1 282 ? 0.178 12.211 -26.930 1.00 73.81 282 HIS A O 1
ATOM 2266 N N . ALA A 1 283 ? 1.420 10.404 -26.430 1.00 72.88 283 ALA A N 1
ATOM 2267 C CA . ALA A 1 283 ? 0.507 9.886 -25.414 1.00 72.88 283 ALA A CA 1
ATOM 2268 C C . ALA A 1 283 ? 0.367 10.848 -24.221 1.00 72.88 283 ALA A C 1
ATOM 2270 O O . ALA A 1 283 ? -0.743 11.157 -23.797 1.00 72.88 283 ALA A O 1
ATOM 2271 N N . GLU A 1 284 ? 1.480 11.379 -23.710 1.00 79.75 284 GLU A N 1
ATOM 2272 C CA . GLU A 1 284 ? 1.470 12.344 -22.605 1.00 79.75 284 GLU A CA 1
ATOM 2273 C C . GLU A 1 284 ? 0.797 13.667 -23.000 1.00 79.75 284 GLU A C 1
ATOM 2275 O O . GLU A 1 284 ? 0.023 14.227 -22.222 1.00 79.75 284 GLU A O 1
ATOM 2280 N N . LYS A 1 285 ? 1.021 14.137 -24.233 1.00 78.75 285 LYS A N 1
ATOM 2281 C CA . LYS A 1 285 ? 0.343 15.322 -24.773 1.00 78.75 285 LYS A CA 1
ATOM 2282 C C . LYS A 1 285 ? -1.169 15.103 -24.897 1.00 78.75 285 LYS A C 1
ATOM 2284 O O . LYS A 1 285 ? -1.938 15.982 -24.519 1.00 78.75 285 LYS A O 1
ATOM 2289 N N . ALA A 1 286 ? -1.599 13.930 -25.366 1.00 73.31 286 ALA A N 1
ATOM 2290 C CA . ALA A 1 286 ? -3.015 13.561 -25.440 1.00 73.31 286 ALA A CA 1
ATOM 2291 C C . ALA A 1 286 ? -3.675 13.467 -24.051 1.00 73.31 286 ALA A C 1
ATOM 2293 O O . ALA A 1 286 ? -4.851 13.786 -23.905 1.00 73.31 286 ALA A O 1
ATOM 2294 N N . ASN A 1 287 ? -2.905 13.108 -23.020 1.00 77.50 287 ASN A N 1
ATOM 2295 C CA . ASN A 1 287 ? -3.351 13.089 -21.624 1.00 77.50 287 ASN A CA 1
ATOM 2296 C C . ASN A 1 287 ? -3.365 14.480 -20.956 1.00 77.50 287 ASN A C 1
ATOM 2298 O O . ASN A 1 287 ? -3.641 14.578 -19.760 1.00 77.50 287 ASN A O 1
ATOM 2302 N N . GLY A 1 288 ? -3.058 15.554 -21.693 1.00 83.44 288 GLY A N 1
ATOM 2303 C CA . GLY A 1 288 ? -3.062 16.923 -21.171 1.00 83.44 288 GLY A CA 1
ATOM 2304 C C . GLY A 1 288 ? -1.874 17.251 -20.264 1.00 83.44 288 GLY A C 1
ATOM 2305 O O . GLY A 1 288 ? -1.939 18.212 -19.498 1.00 83.44 288 GLY A O 1
ATOM 2306 N N . ASN A 1 289 ? -0.789 16.472 -20.322 1.00 74.00 289 ASN A N 1
ATOM 2307 C CA . ASN A 1 289 ? 0.428 16.786 -19.584 1.00 74.00 289 ASN A CA 1
ATOM 2308 C C . ASN A 1 289 ? 1.070 18.057 -20.180 1.00 74.00 289 ASN A C 1
ATOM 2310 O O . ASN A 1 289 ? 1.381 18.062 -21.373 1.00 74.00 289 ASN A O 1
ATOM 2314 N N . PRO A 1 290 ? 1.290 19.126 -19.390 1.00 74.31 290 PRO A N 1
ATOM 2315 C CA . PRO A 1 290 ? 1.910 20.351 -19.890 1.00 74.31 290 PRO A CA 1
ATOM 2316 C C . PRO A 1 290 ? 3.409 20.191 -20.180 1.00 74.31 290 PRO A C 1
ATOM 2318 O O . PRO A 1 290 ? 3.974 21.009 -20.900 1.00 74.31 290 PRO A O 1
ATOM 2321 N N . GLU A 1 291 ? 4.064 19.151 -19.646 1.00 78.44 291 GLU A N 1
ATOM 2322 C CA . GLU A 1 291 ? 5.512 18.939 -19.770 1.00 78.44 291 GLU A CA 1
ATOM 2323 C C . GLU A 1 291 ? 5.882 17.486 -20.153 1.00 78.44 291 GLU A C 1
ATOM 2325 O O . GLU A 1 291 ? 6.658 16.819 -19.455 1.00 78.44 291 GLU A O 1
ATOM 2330 N N . PRO A 1 292 ? 5.384 16.967 -21.292 1.00 75.94 292 PRO A N 1
ATOM 2331 C CA . PRO A 1 292 ? 5.585 15.576 -21.714 1.00 75.94 292 PRO A CA 1
ATOM 2332 C C . PRO A 1 292 ? 7.069 15.208 -21.896 1.00 75.94 292 PRO A C 1
ATOM 2334 O O . PRO A 1 292 ? 7.481 14.074 -21.648 1.00 75.94 292 PRO A O 1
ATOM 2337 N N . TRP A 1 293 ? 7.920 16.175 -22.256 1.00 75.56 293 TRP A N 1
ATOM 2338 C CA . TRP A 1 293 ? 9.365 15.973 -22.414 1.00 75.56 293 TRP A CA 1
ATOM 2339 C C . TRP A 1 293 ? 10.081 15.601 -21.108 1.00 75.56 293 TRP A C 1
ATOM 2341 O O . TRP A 1 293 ? 11.099 14.911 -21.167 1.00 75.56 293 TRP A O 1
ATOM 2351 N N . LYS A 1 294 ? 9.568 16.002 -19.933 1.00 74.31 294 LYS A N 1
ATOM 2352 C CA . LYS A 1 294 ? 10.148 15.605 -18.636 1.00 74.31 294 LYS A CA 1
ATOM 2353 C C . LYS A 1 294 ? 9.925 14.118 -18.368 1.00 74.31 294 LYS A C 1
ATOM 2355 O O . LYS A 1 294 ? 10.838 13.438 -17.905 1.00 74.31 294 LYS A O 1
ATOM 2360 N N . ILE A 1 295 ? 8.751 13.595 -18.728 1.00 75.75 295 ILE A N 1
ATOM 2361 C CA . ILE A 1 295 ? 8.447 12.161 -18.634 1.00 75.75 295 ILE A CA 1
ATOM 2362 C C . ILE A 1 295 ? 9.357 11.366 -19.571 1.00 75.75 295 ILE A C 1
ATOM 2364 O O . ILE A 1 295 ? 10.001 10.408 -19.142 1.00 75.75 295 ILE A O 1
ATOM 2368 N N . VAL A 1 296 ? 9.499 11.815 -20.822 1.00 73.81 296 VAL A N 1
ATOM 2369 C CA . VAL A 1 296 ? 10.410 11.190 -21.794 1.00 73.81 296 VAL A CA 1
ATOM 2370 C C . VAL A 1 296 ? 11.865 11.236 -21.305 1.00 73.81 296 VAL A C 1
ATOM 2372 O O . VAL A 1 296 ? 12.570 10.231 -21.389 1.00 73.81 296 VAL A O 1
ATOM 2375 N N . GLN A 1 297 ? 12.320 12.353 -20.728 1.00 73.50 297 GLN A N 1
ATOM 2376 C CA . GLN A 1 297 ? 13.674 12.486 -20.180 1.00 73.50 297 GLN A CA 1
ATOM 2377 C C . GLN A 1 297 ? 13.939 11.472 -19.059 1.00 73.50 297 GLN A C 1
ATOM 2379 O O . GLN A 1 297 ? 14.970 10.794 -19.080 1.00 73.50 297 GLN A O 1
ATOM 2384 N N . VAL A 1 298 ? 13.019 11.366 -18.093 1.00 72.56 298 VAL A N 1
ATOM 2385 C CA . VAL A 1 298 ? 13.124 10.425 -16.968 1.00 72.56 298 VAL A CA 1
ATOM 2386 C C . VAL A 1 298 ? 13.129 8.988 -17.482 1.00 72.56 298 VAL A C 1
ATOM 2388 O O . VAL A 1 298 ? 13.990 8.200 -17.092 1.00 72.56 298 VAL A O 1
ATOM 2391 N N . LYS A 1 299 ? 12.232 8.664 -18.419 1.00 73.81 299 LYS A N 1
ATOM 2392 C CA . LYS A 1 299 ? 12.100 7.324 -19.004 1.00 73.81 299 LYS A CA 1
ATOM 2393 C C . LYS A 1 299 ? 13.335 6.893 -19.800 1.00 73.81 299 LYS A C 1
ATOM 2395 O O . LYS A 1 299 ? 13.700 5.721 -19.782 1.00 73.81 299 LYS A O 1
ATOM 2400 N N . LEU A 1 300 ? 14.009 7.830 -20.469 1.00 71.94 300 LEU A N 1
ATOM 2401 C CA . LEU A 1 300 ? 15.225 7.564 -21.248 1.00 71.94 300 LEU A CA 1
ATOM 2402 C C . LEU A 1 300 ? 16.528 7.750 -20.451 1.00 71.94 300 LEU A C 1
ATOM 2404 O O . LEU A 1 300 ? 17.606 7.450 -20.972 1.00 71.94 300 LEU A O 1
ATOM 2408 N N . GLY A 1 301 ? 16.447 8.230 -19.207 1.00 68.38 301 GLY A N 1
ATOM 2409 C CA . GLY A 1 301 ? 17.597 8.424 -18.323 1.00 68.38 301 GLY A CA 1
ATOM 2410 C C . GLY A 1 301 ? 18.559 9.527 -18.779 1.00 68.38 301 GLY A C 1
ATOM 2411 O O . GLY A 1 301 ? 19.765 9.421 -18.554 1.00 68.38 301 GLY A O 1
ATOM 2412 N N . HIS A 1 302 ? 18.071 10.572 -19.454 1.00 70.75 302 HIS A N 1
ATOM 2413 C CA . HIS A 1 302 ? 18.935 11.665 -19.907 1.00 70.75 302 HIS A CA 1
ATOM 2414 C C . HIS A 1 302 ? 19.211 12.666 -18.783 1.00 70.75 302 HIS A C 1
ATOM 2416 O O . HIS A 1 302 ? 18.300 13.204 -18.155 1.00 70.75 302 HIS A O 1
ATOM 2422 N N . LYS A 1 303 ? 20.491 12.996 -18.582 1.00 59.47 303 LYS A N 1
ATOM 2423 C CA . LYS A 1 303 ? 20.929 13.979 -17.577 1.00 59.47 303 LYS A CA 1
ATOM 2424 C C . LYS A 1 303 ? 20.435 15.403 -17.867 1.00 59.47 303 LYS A C 1
ATOM 2426 O O . LYS A 1 303 ? 20.314 16.203 -16.950 1.00 59.47 303 LYS A O 1
ATOM 2431 N N . SER A 1 304 ? 20.151 15.718 -19.130 1.00 63.47 304 SER A N 1
ATOM 2432 C CA . SER A 1 304 ? 19.687 17.036 -19.561 1.00 63.47 304 SER A CA 1
ATOM 2433 C C . SER A 1 304 ? 18.430 16.922 -20.418 1.00 63.47 304 SER A C 1
ATOM 2435 O O . SER A 1 304 ? 18.350 16.071 -21.309 1.00 63.47 304 SER A O 1
ATOM 2437 N N . VAL A 1 305 ? 17.475 17.824 -20.178 1.00 60.12 305 VAL A N 1
ATOM 2438 C CA . VAL A 1 305 ? 16.280 18.0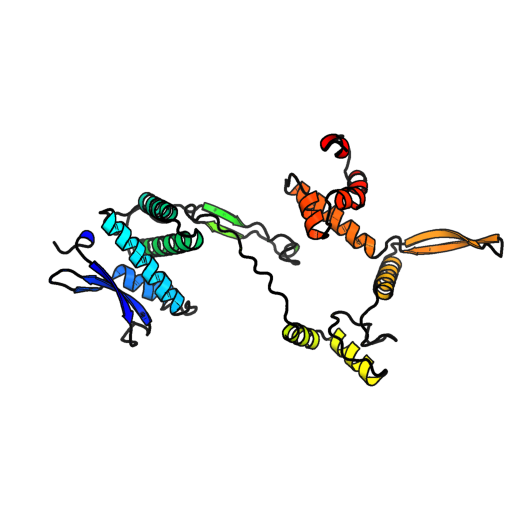14 -21.015 1.00 60.12 305 VAL A CA 1
ATOM 2439 C C . VAL A 1 305 ? 16.697 18.326 -22.451 1.00 60.12 305 VAL A C 1
ATOM 2441 O O . VAL A 1 305 ? 16.125 17.767 -23.380 1.00 60.12 305 VAL A O 1
ATOM 2444 N N . LYS A 1 306 ? 17.763 19.119 -22.632 1.00 62.94 306 LYS A N 1
ATOM 2445 C CA . LYS A 1 306 ? 18.284 19.520 -23.944 1.00 62.94 306 LYS A CA 1
ATOM 2446 C C . LYS A 1 306 ? 18.616 18.319 -24.834 1.00 62.94 306 LYS A C 1
ATOM 2448 O O . LYS A 1 306 ? 18.191 18.279 -25.975 1.00 62.94 306 LYS A O 1
ATOM 2453 N N . VAL A 1 307 ? 19.252 17.278 -24.285 1.00 60.97 307 VAL A N 1
ATOM 2454 C CA . VAL A 1 307 ? 19.555 16.034 -25.027 1.00 60.97 307 VAL A CA 1
ATOM 2455 C C . VAL A 1 307 ? 18.277 15.323 -25.479 1.00 60.97 307 VAL A C 1
ATOM 2457 O O . VAL A 1 307 ? 18.227 14.770 -26.573 1.00 60.97 307 VAL A O 1
ATOM 2460 N N . THR A 1 308 ? 17.227 15.358 -24.658 1.00 60.00 308 THR A N 1
ATOM 2461 C CA . THR A 1 308 ? 15.922 14.771 -24.995 1.00 60.00 308 THR A CA 1
ATOM 2462 C C . THR A 1 308 ? 15.217 15.571 -26.088 1.00 60.00 308 THR A C 1
ATOM 2464 O O . THR A 1 308 ? 14.643 14.984 -27.001 1.00 60.00 308 THR A O 1
ATOM 2467 N N . MET A 1 309 ? 15.291 16.900 -26.024 1.00 63.78 309 MET A N 1
ATOM 2468 C CA . MET A 1 309 ? 14.694 17.776 -27.029 1.00 63.78 309 MET A CA 1
ATOM 2469 C C . MET A 1 309 ? 15.440 17.685 -28.368 1.00 63.78 309 MET A C 1
ATOM 2471 O O . MET A 1 309 ? 14.822 17.376 -29.383 1.00 63.78 309 MET A O 1
ATOM 2475 N N . ASP A 1 310 ? 16.765 17.830 -28.362 1.00 63.94 310 ASP A N 1
ATOM 2476 C CA . ASP A 1 310 ? 17.592 17.873 -29.577 1.00 63.94 310 ASP A CA 1
ATOM 2477 C C . ASP A 1 310 ? 17.651 16.526 -30.320 1.00 63.94 310 ASP A C 1
ATOM 2479 O O . ASP A 1 310 ? 17.780 16.502 -31.539 1.00 63.94 310 ASP A O 1
ATOM 2483 N N . THR A 1 311 ? 17.529 15.399 -29.607 1.00 57.69 311 THR A N 1
ATOM 2484 C CA . THR A 1 311 ? 17.677 14.051 -30.197 1.00 57.69 311 THR A CA 1
ATOM 2485 C C . THR A 1 311 ? 16.342 13.420 -30.622 1.00 57.69 311 THR A C 1
ATOM 2487 O O . THR A 1 311 ? 16.334 12.505 -31.441 1.00 57.69 311 THR A O 1
ATOM 2490 N N . TYR A 1 312 ? 15.207 13.857 -30.057 1.00 60.25 312 TYR A N 1
ATOM 2491 C CA . TYR A 1 312 ? 13.911 13.186 -30.262 1.00 60.25 312 TYR A CA 1
ATOM 2492 C C . TYR A 1 312 ? 12.781 14.132 -30.689 1.00 60.25 312 TYR A C 1
ATOM 2494 O O . TYR A 1 312 ? 11.930 13.719 -31.474 1.00 60.25 312 TYR A O 1
ATOM 2502 N N . LEU A 1 313 ? 12.757 15.393 -30.229 1.00 54.16 313 LEU A N 1
ATOM 2503 C CA . LEU A 1 313 ? 11.679 16.335 -30.579 1.00 54.16 313 LEU A CA 1
ATOM 2504 C C . LEU A 1 313 ? 11.842 16.961 -31.967 1.00 54.16 313 LEU A C 1
ATOM 2506 O O . LEU A 1 313 ? 10.844 17.389 -32.535 1.00 54.16 313 LEU A O 1
ATOM 2510 N N . ALA A 1 314 ? 13.042 16.932 -32.556 1.00 55.38 314 ALA A N 1
ATOM 2511 C CA . ALA A 1 314 ? 13.254 17.354 -33.945 1.00 55.38 314 ALA A CA 1
ATOM 2512 C C . ALA A 1 314 ? 12.409 16.548 -34.958 1.00 55.38 314 ALA A C 1
ATOM 2514 O O . ALA A 1 314 ? 12.138 17.021 -36.055 1.00 55.38 314 ALA A O 1
ATOM 2515 N N . HIS A 1 315 ? 11.975 15.334 -34.598 1.00 48.97 315 HIS A N 1
ATOM 2516 C CA . HIS A 1 315 ? 11.118 14.490 -35.440 1.00 48.97 315 HIS A CA 1
ATOM 2517 C C . HIS A 1 315 ? 9.637 14.534 -35.044 1.00 48.97 315 HIS A C 1
ATOM 2519 O O . HIS A 1 315 ? 8.789 14.108 -35.820 1.00 48.97 315 HIS A O 1
ATOM 2525 N N . VAL A 1 316 ? 9.299 15.084 -33.873 1.00 50.66 316 VAL A N 1
ATOM 2526 C CA . VAL A 1 316 ? 7.903 15.229 -33.419 1.00 50.66 316 VAL A CA 1
ATOM 2527 C C . VAL A 1 316 ? 7.151 16.278 -34.247 1.00 50.66 316 VAL A C 1
ATOM 2529 O O . VAL A 1 316 ? 5.947 16.146 -34.450 1.00 50.66 316 VAL A O 1
ATOM 2532 N N . GLU A 1 317 ? 7.855 17.271 -34.797 1.00 47.88 317 GLU A N 1
ATOM 2533 C CA . GLU A 1 317 ? 7.284 18.230 -35.756 1.00 47.88 317 GLU A CA 1
ATOM 2534 C C . GLU A 1 317 ? 6.897 17.583 -37.100 1.00 47.88 317 GLU A C 1
ATOM 2536 O O . GLU A 1 317 ? 6.011 18.089 -37.781 1.00 47.88 317 GLU A O 1
ATOM 2541 N N . ILE A 1 318 ? 7.501 16.444 -37.466 1.00 42.88 318 ILE A N 1
ATOM 2542 C CA . ILE A 1 318 ? 7.276 15.766 -38.757 1.00 42.88 318 ILE A CA 1
ATOM 2543 C C . ILE A 1 318 ? 5.986 14.924 -38.742 1.00 42.88 318 ILE A C 1
ATOM 2545 O O . ILE A 1 318 ? 5.337 14.774 -39.774 1.00 42.88 318 ILE A O 1
ATOM 2549 N N . PHE A 1 319 ? 5.576 14.411 -37.576 1.00 38.19 319 PHE A N 1
ATOM 2550 C CA . PHE A 1 319 ? 4.380 13.566 -37.423 1.00 38.19 319 PHE A CA 1
ATOM 2551 C C . PHE A 1 319 ? 3.140 14.318 -36.907 1.00 38.19 319 PHE A C 1
ATOM 2553 O O . PHE A 1 319 ? 2.090 13.710 -36.704 1.00 38.19 319 PHE A O 1
ATOM 2560 N N . GLY A 1 320 ? 3.236 15.632 -36.681 1.00 37.06 320 GLY A N 1
ATOM 2561 C CA . GLY A 1 320 ? 2.095 16.468 -36.314 1.00 37.06 320 GLY A CA 1
ATOM 2562 C C . GLY A 1 320 ? 1.347 16.965 -37.550 1.00 37.06 320 GLY A C 1
ATOM 2563 O O . GLY A 1 320 ? 1.847 17.829 -38.267 1.00 37.06 320 GLY A O 1
ATOM 2564 N N . GLU A 1 321 ? 0.138 16.459 -37.795 1.00 38.25 321 GLU A N 1
ATOM 2565 C CA . GLU A 1 321 ? -0.775 17.041 -38.782 1.00 38.25 321 GLU A CA 1
ATOM 2566 C C . GLU A 1 321 ? -1.002 18.538 -38.485 1.00 38.25 321 GLU A C 1
ATOM 2568 O O . GLU A 1 321 ? -1.571 18.907 -37.466 1.00 38.25 321 GLU A O 1
ATOM 2573 N N . LYS A 1 322 ? -0.466 19.370 -39.385 1.00 38.91 322 LYS A N 1
ATOM 2574 C CA . LYS A 1 322 ? -0.719 20.792 -39.682 1.00 38.91 322 LYS A CA 1
ATOM 2575 C C . LYS A 1 322 ? -1.292 21.732 -38.594 1.00 38.91 322 LYS A C 1
ATOM 2577 O O . LYS A 1 322 ? -2.401 21.576 -38.107 1.00 38.91 322 LYS A O 1
ATOM 2582 N N . GLN A 1 323 ? -0.602 22.882 -38.535 1.00 36.66 323 GLN A N 1
ATOM 2583 C CA . GLN A 1 323 ? -0.995 24.238 -38.104 1.00 36.66 323 GLN A CA 1
ATOM 2584 C C . GLN A 1 323 ? -0.800 24.612 -36.628 1.00 36.66 323 GLN A C 1
ATOM 2586 O O . GLN A 1 323 ? -1.548 24.214 -35.745 1.00 36.66 323 GLN A O 1
ATOM 2591 N N . GLY A 1 324 ? 0.161 25.518 -36.408 1.00 32.72 324 GLY A N 1
ATOM 2592 C CA . GLY A 1 324 ? 0.269 26.325 -35.192 1.00 32.72 324 GLY A CA 1
ATOM 2593 C C . GLY A 1 324 ? 1.686 26.374 -34.641 1.00 32.72 324 GLY A C 1
ATOM 2594 O O . GLY A 1 324 ? 2.014 25.639 -33.718 1.00 32.72 324 GLY A O 1
ATOM 2595 N N . LEU A 1 325 ? 2.521 27.239 -35.222 1.00 41.75 325 LEU A N 1
ATOM 2596 C CA . LEU A 1 325 ? 3.871 27.550 -34.754 1.00 41.75 325 LEU A CA 1
ATOM 2597 C C . LEU A 1 325 ? 3.905 27.819 -33.244 1.00 41.75 325 LEU A C 1
ATOM 2599 O O . LEU A 1 325 ? 3.336 28.797 -32.761 1.00 41.75 325 LEU A O 1
ATOM 2603 N N . THR A 1 326 ? 4.703 27.046 -32.518 1.00 37.38 326 THR A N 1
ATOM 2604 C CA . THR A 1 326 ? 5.476 27.610 -31.412 1.00 37.38 326 THR A CA 1
ATOM 2605 C C . THR A 1 326 ? 6.822 26.911 -31.381 1.00 37.38 326 THR A C 1
ATOM 2607 O O . THR A 1 326 ? 6.942 25.791 -30.895 1.00 37.38 326 THR A O 1
ATOM 2610 N N . ASP A 1 327 ? 7.825 27.576 -31.952 1.00 43.69 327 ASP A N 1
ATOM 2611 C CA . ASP A 1 327 ? 9.219 27.178 -31.811 1.00 43.69 327 ASP A CA 1
ATOM 2612 C C . ASP A 1 327 ? 9.568 27.196 -30.316 1.00 43.69 327 ASP A C 1
ATOM 2614 O O . ASP A 1 327 ? 9.679 28.254 -29.688 1.00 43.69 327 ASP A O 1
ATOM 2618 N N . ILE A 1 328 ? 9.674 26.001 -29.734 1.00 45.28 328 ILE A N 1
ATOM 2619 C CA . ILE A 1 328 ? 9.899 25.798 -28.301 1.00 45.28 328 ILE A CA 1
ATOM 2620 C C . ILE A 1 328 ? 11.235 26.425 -27.879 1.00 45.28 328 ILE A C 1
ATOM 2622 O O . ILE A 1 328 ? 11.341 26.884 -26.743 1.00 45.28 328 ILE A O 1
ATOM 2626 N N . ARG A 1 329 ? 12.223 26.534 -28.786 1.00 44.81 329 ARG A N 1
ATOM 2627 C CA . ARG A 1 329 ? 13.520 27.187 -28.514 1.00 44.81 329 ARG A CA 1
ATOM 2628 C C . ARG A 1 329 ? 13.328 28.656 -28.150 1.00 44.81 329 ARG A C 1
ATOM 2630 O O . ARG A 1 329 ? 13.865 29.138 -27.153 1.00 44.81 329 ARG A O 1
ATOM 2637 N N . ARG A 1 330 ? 12.421 29.319 -28.870 1.00 40.91 330 ARG A N 1
ATOM 2638 C CA . ARG A 1 330 ? 12.045 30.716 -28.647 1.00 40.91 330 ARG A CA 1
ATOM 2639 C C . ARG A 1 330 ? 11.302 30.934 -27.326 1.00 40.91 330 ARG A C 1
ATOM 2641 O O . ARG A 1 330 ? 11.386 32.018 -26.759 1.00 40.91 330 ARG A O 1
ATOM 2648 N N . LEU A 1 331 ? 10.602 29.915 -26.823 1.00 38.97 331 LEU A N 1
ATOM 2649 C CA . LEU A 1 331 ? 9.824 29.987 -25.581 1.00 38.97 331 LEU A CA 1
ATOM 2650 C C . LEU A 1 331 ? 10.682 29.780 -24.318 1.00 38.97 331 LEU A C 1
ATOM 2652 O O . LEU A 1 331 ? 10.277 30.182 -23.231 1.00 38.97 331 LEU A O 1
ATOM 2656 N N . ILE A 1 332 ? 11.873 29.188 -24.464 1.00 41.66 332 ILE A N 1
ATOM 2657 C CA . ILE A 1 332 ? 12.820 28.922 -23.365 1.00 41.66 332 ILE A CA 1
ATOM 2658 C C . ILE A 1 332 ? 14.120 29.740 -23.454 1.00 41.66 332 ILE A C 1
ATOM 2660 O O . ILE A 1 332 ? 15.025 29.526 -22.650 1.00 41.66 332 ILE A O 1
ATOM 2664 N N . GLY A 1 333 ? 14.208 30.685 -24.396 1.00 37.09 333 GLY A N 1
ATOM 2665 C CA . GLY A 1 333 ? 15.324 31.631 -24.515 1.00 37.09 333 GLY A CA 1
ATOM 2666 C C . GLY A 1 333 ? 16.639 31.027 -25.022 1.00 37.09 333 GLY A C 1
ATOM 2667 O O . GLY A 1 333 ? 17.701 31.491 -24.608 1.00 37.09 333 GLY A O 1
ATOM 2668 N N . LEU A 1 334 ? 16.574 29.995 -25.873 1.00 38.16 334 LEU A N 1
ATOM 2669 C CA . LEU A 1 334 ? 17.736 29.361 -26.514 1.00 38.16 334 LEU A CA 1
ATOM 2670 C C . LEU A 1 334 ? 17.840 29.681 -28.003 1.00 38.16 334 LEU A C 1
ATOM 2672 O O . LEU A 1 334 ? 16.781 29.748 -28.668 1.00 38.16 334 LEU A O 1
#

pLDDT: mean 76.75, std 15.96, range [32.72, 96.31]

Secondary structure (DSSP, 8-state):
---GGGSEEEEEE-SS-BTTBPTT-EEEEEE-SS-EEE-HHHHHHHIIIIISSTTPPPHHHHHHHHHHHHHHHHHHHHHT--TTT--HHHHHHHHHHHHHTT--HHHHHHHHHHHHHHHHHHHHTTS--S-TT---EEEEEPPPPTTT-TTGGG---PEEEEE-TTPPP--------PPPHHHHHHHHHH-HHHHHHHHHHHHHH-PPP---S-BB-TTSTTBTSBPPHHHHHHHHHHHHHHTT-EEEEEEE-TTT--EEEEEEES--TTHHHHHHHHHHHHHHHHTT-S-HHHHHHHHHT-S-HHHHHHHHGGGTTTSS-S-----HHHHTT-